Protein AF-A0A6J2TIG3-F1 (afdb_monomer)

Foldseek 3Di:
DPDPPPPPPPPPPPPPPPPDPPPPPPPPPDDDDDDDDDDDDDDDDPDDPDDPDDPQADPVGDGDDDPVNDPDPPDDPVVVVCVVVVVVVVVVVVVVVVVVVVVVCCVVVVVDPPPPDDPDDPDDPVVVVVVVVVVVVVVVVVVVVVVVVVVVVVVVVVVVLVVVLVVLVVLLVVLVVCCVVPRDDPVSVVSNVVSVVSNVVSVVVVVVVVVVVVVVVVVVVVVVVVVVVVVVVVVVVVVVVVVVVVVVVVVVVD

InterPro domains:
  IPR031973 Deltamethrin resistance protein prag01 [PF16020] (68-119)

Organism: Drosophila lebanonensis (NCBI:txid7225)

pLDDT: mean 77.64, std 16.66, range [40.5, 97.31]

Structure (mmCIF, N/CA/C/O backbone):
data_AF-A0A6J2TIG3-F1
#
_entry.id   AF-A0A6J2TIG3-F1
#
loop_
_atom_site.group_PDB
_atom_site.id
_atom_site.type_symbol
_atom_site.label_atom_id
_atom_site.label_alt_id
_atom_site.label_comp_id
_atom_site.label_asym_id
_atom_site.label_entity_id
_atom_site.label_seq_id
_atom_site.pdbx_PDB_ins_code
_atom_site.Cartn_x
_atom_site.Cartn_y
_atom_site.Cartn_z
_atom_site.occupancy
_atom_site.B_iso_or_equiv
_atom_site.auth_seq_id
_atom_site.auth_comp_id
_atom_site.auth_asym_id
_atom_site.auth_atom_id
_atom_site.pdbx_PDB_model_num
ATOM 1 N N . MET A 1 1 ? 15.303 -11.330 25.696 1.00 48.22 1 MET A N 1
ATOM 2 C CA . MET A 1 1 ? 14.416 -10.165 25.913 1.00 48.22 1 MET A CA 1
ATOM 3 C C . MET A 1 1 ? 14.859 -8.991 25.043 1.00 48.22 1 MET A C 1
ATOM 5 O O . MET A 1 1 ? 15.714 -8.245 25.487 1.00 48.22 1 MET A O 1
ATOM 9 N N . SER A 1 2 ? 14.361 -8.860 23.803 1.00 50.69 2 SER A N 1
ATOM 10 C CA . SER A 1 2 ? 14.490 -7.635 22.966 1.00 50.69 2 SER A CA 1
ATOM 11 C C . SER A 1 2 ? 13.853 -7.828 21.580 1.00 50.69 2 SER A C 1
ATOM 13 O O . SER A 1 2 ? 14.535 -7.854 20.563 1.00 50.69 2 SER A O 1
ATOM 15 N N . ARG A 1 3 ? 12.529 -8.024 21.522 1.00 51.19 3 ARG A N 1
ATOM 16 C CA . ARG A 1 3 ? 11.761 -7.952 20.255 1.00 51.19 3 ARG A CA 1
ATOM 17 C C . ARG A 1 3 ? 10.465 -7.135 20.358 1.00 51.19 3 ARG A C 1
ATOM 19 O O . ARG A 1 3 ? 9.741 -7.030 19.382 1.00 51.19 3 ARG A O 1
ATOM 26 N N . MET A 1 4 ? 10.196 -6.521 21.512 1.00 50.94 4 MET A N 1
ATOM 27 C CA . MET A 1 4 ? 8.976 -5.734 21.752 1.00 50.94 4 MET A CA 1
ATOM 28 C C . MET A 1 4 ? 9.174 -4.212 21.611 1.00 50.94 4 MET A C 1
ATOM 30 O O . MET A 1 4 ? 8.203 -3.473 21.689 1.00 50.94 4 MET A O 1
ATOM 34 N N . LEU A 1 5 ? 10.398 -3.720 21.375 1.00 50.03 5 LEU A N 1
ATOM 35 C CA . LEU A 1 5 ? 10.683 -2.272 21.344 1.00 50.03 5 LEU A CA 1
ATOM 36 C C . LEU A 1 5 ? 10.757 -1.654 19.937 1.00 50.03 5 LEU A C 1
ATOM 38 O O . LEU A 1 5 ? 10.809 -0.436 19.809 1.00 50.03 5 LEU A O 1
ATOM 42 N N . THR A 1 6 ? 10.704 -2.449 18.867 1.00 50.62 6 THR A N 1
ATOM 43 C CA . THR A 1 6 ? 10.790 -1.944 17.482 1.00 50.62 6 THR A CA 1
ATOM 44 C C . THR A 1 6 ? 9.441 -1.583 16.850 1.00 50.62 6 THR A C 1
ATOM 46 O O . THR A 1 6 ? 9.421 -0.953 15.798 1.00 50.62 6 THR A O 1
ATOM 49 N N . ALA A 1 7 ? 8.307 -1.909 17.480 1.00 46.84 7 ALA A N 1
ATOM 50 C CA . ALA A 1 7 ? 6.978 -1.627 16.920 1.00 46.84 7 ALA A CA 1
ATOM 51 C C . ALA A 1 7 ? 6.452 -0.203 17.212 1.00 46.84 7 ALA A C 1
ATOM 53 O O . ALA A 1 7 ? 5.508 0.249 16.564 1.00 46.84 7 ALA A O 1
ATOM 54 N N . ALA A 1 8 ? 7.053 0.527 18.159 1.00 45.59 8 ALA A N 1
ATOM 55 C CA . ALA A 1 8 ? 6.547 1.831 18.602 1.00 45.59 8 ALA A CA 1
ATOM 56 C C . ALA A 1 8 ? 7.094 3.034 17.803 1.00 45.59 8 ALA A C 1
ATOM 58 O O . ALA A 1 8 ? 6.466 4.091 17.790 1.00 45.59 8 ALA A O 1
ATOM 59 N N . SER A 1 9 ? 8.216 2.896 17.085 1.00 48.12 9 SER A N 1
ATOM 60 C CA . SER A 1 9 ? 8.853 4.023 16.378 1.00 48.12 9 SER A CA 1
ATOM 61 C C . SER A 1 9 ? 8.236 4.351 15.011 1.00 48.12 9 SER A C 1
ATOM 63 O O . SER A 1 9 ? 8.468 5.435 14.481 1.00 48.12 9 SER A O 1
ATOM 65 N N . MET A 1 10 ? 7.398 3.476 14.438 1.00 49.00 10 MET A N 1
ATOM 66 C CA . MET A 1 10 ? 6.825 3.693 13.098 1.00 49.00 10 MET A CA 1
ATOM 67 C C . MET A 1 10 ? 5.508 4.489 13.075 1.00 49.00 10 MET A C 1
ATOM 69 O O . MET A 1 10 ? 4.987 4.774 11.998 1.00 49.00 10 MET A O 1
ATOM 73 N N . ARG A 1 11 ? 4.956 4.893 14.229 1.00 51.06 11 ARG A N 1
ATOM 74 C CA . ARG A 1 11 ? 3.681 5.642 14.285 1.00 51.06 11 ARG A CA 1
ATOM 75 C C . ARG A 1 11 ? 3.824 7.168 14.289 1.00 51.06 11 ARG A C 1
ATOM 77 O O . ARG A 1 11 ? 2.834 7.848 14.046 1.00 51.06 11 ARG A O 1
ATOM 84 N N . LEU A 1 12 ? 5.029 7.715 14.465 1.00 48.41 12 LEU A N 1
ATOM 85 C CA . LEU A 1 12 ? 5.241 9.172 14.530 1.00 48.41 12 LEU A CA 1
ATOM 86 C C . LEU A 1 12 ? 5.453 9.865 13.170 1.00 48.41 12 LEU A C 1
ATOM 88 O O . LEU A 1 12 ? 5.398 11.087 13.100 1.00 48.41 12 LEU A O 1
ATOM 92 N N . PHE A 1 13 ? 5.609 9.126 12.066 1.00 44.72 13 PHE A N 1
ATOM 93 C CA . PHE A 1 13 ? 5.823 9.719 10.732 1.00 44.72 13 PHE A CA 1
ATOM 94 C C . PHE A 1 13 ? 4.556 9.855 9.868 1.00 44.72 13 PHE A C 1
ATOM 96 O O . PHE A 1 13 ? 4.627 10.337 8.739 1.00 44.72 13 PHE A O 1
ATOM 103 N N . ARG A 1 14 ? 3.375 9.470 10.372 1.00 46.50 14 ARG A N 1
ATOM 104 C CA . ARG A 1 14 ? 2.140 9.425 9.563 1.00 46.50 14 ARG A CA 1
ATOM 105 C C . ARG A 1 14 ? 1.321 10.729 9.550 1.00 46.50 14 ARG A C 1
ATOM 107 O O . ARG A 1 14 ? 0.284 10.771 8.898 1.00 46.50 14 ARG A O 1
ATOM 114 N N . GLY A 1 15 ? 1.783 11.788 10.226 1.00 45.41 15 GLY A N 1
ATOM 115 C CA . GLY A 1 15 ? 1.030 13.040 10.421 1.00 45.41 15 GLY A CA 1
ATOM 116 C C . GLY A 1 15 ? 1.436 14.253 9.567 1.00 45.41 15 GLY A C 1
ATOM 117 O O . GLY A 1 15 ? 0.782 15.283 9.660 1.00 45.41 15 GLY A O 1
ATOM 118 N N . LEU A 1 16 ? 2.481 14.170 8.734 1.00 48.50 16 LEU A N 1
ATOM 119 C CA . LEU A 1 16 ? 3.052 15.331 8.016 1.00 48.50 16 LEU A CA 1
ATOM 120 C C . LEU A 1 16 ? 2.862 15.302 6.487 1.00 48.50 16 LEU A C 1
ATOM 122 O O . LEU A 1 16 ? 3.571 15.982 5.751 1.00 48.50 16 LEU A O 1
ATOM 126 N N . SER A 1 17 ? 1.876 14.555 5.982 1.00 46.81 17 SER A N 1
ATOM 127 C CA . SER A 1 17 ? 1.469 14.640 4.572 1.00 46.81 17 SER A CA 1
ATOM 128 C C . SER A 1 17 ? 0.331 15.651 4.422 1.00 46.81 17 SER A C 1
ATOM 130 O O . SER A 1 17 ? -0.843 15.292 4.322 1.00 46.81 17 SER A O 1
ATOM 132 N N . SER A 1 18 ? 0.679 16.940 4.426 1.00 49.59 18 SER A N 1
ATOM 133 C CA . SER A 1 18 ? -0.231 17.998 3.993 1.00 49.59 18 SER A CA 1
ATOM 134 C C . SER A 1 18 ? -0.452 17.868 2.483 1.00 49.59 18 SER A C 1
ATOM 136 O O . SER A 1 18 ? 0.333 18.295 1.639 1.00 49.59 18 SER A O 1
ATOM 138 N N . LYS A 1 19 ? -1.560 17.224 2.123 1.00 48.38 19 LYS A N 1
ATOM 139 C CA . LYS A 1 19 ? -2.123 17.266 0.774 1.00 48.38 19 LYS A CA 1
ATOM 140 C C . LYS A 1 19 ? -2.714 18.657 0.536 1.00 48.38 19 LYS A C 1
ATOM 142 O O . LYS A 1 19 ? -3.911 18.865 0.694 1.00 48.38 19 LYS A O 1
ATOM 147 N N . GLN A 1 20 ? -1.869 19.609 0.164 1.00 49.94 20 GLN A N 1
ATOM 148 C CA . GLN A 1 20 ? -2.292 20.804 -0.562 1.00 49.94 20 GLN A CA 1
ATOM 149 C C . GLN A 1 20 ? -2.207 20.476 -2.061 1.00 49.94 20 GLN A C 1
ATOM 151 O O . GLN A 1 20 ? -1.117 20.167 -2.549 1.00 49.94 20 GLN A O 1
ATOM 156 N N . PRO A 1 21 ? -3.317 20.485 -2.818 1.00 49.28 21 PRO A N 1
ATOM 157 C CA . PRO A 1 21 ? -3.227 20.421 -4.265 1.00 49.28 21 PRO A CA 1
ATOM 158 C C . PRO A 1 21 ? -2.705 21.772 -4.759 1.00 49.28 21 PRO A C 1
ATOM 160 O O . PRO A 1 21 ? -3.413 22.775 -4.710 1.00 49.28 21 PRO A O 1
ATOM 163 N N . PHE A 1 22 ? -1.468 21.808 -5.255 1.00 46.72 22 PHE A N 1
ATOM 164 C CA . PHE A 1 22 ? -1.020 22.912 -6.096 1.00 46.72 22 PHE A CA 1
ATOM 165 C C . PHE A 1 22 ? -1.952 22.981 -7.312 1.00 46.72 22 PHE A C 1
ATOM 167 O O . PHE A 1 22 ? -1.914 22.131 -8.205 1.00 46.72 22 PHE A O 1
ATOM 174 N N . LEU A 1 23 ? -2.841 23.974 -7.307 1.00 46.97 23 LEU A N 1
ATOM 175 C CA . LEU A 1 23 ? -3.705 24.323 -8.423 1.00 46.97 23 LEU A CA 1
ATOM 176 C C . LEU A 1 23 ? -2.817 24.695 -9.613 1.00 46.97 23 LEU A C 1
ATOM 178 O O . LEU A 1 23 ? -2.194 25.752 -9.655 1.00 46.97 23 LEU A O 1
ATOM 182 N N . ASN A 1 24 ? -2.743 23.787 -10.579 1.00 47.59 24 ASN A N 1
ATOM 1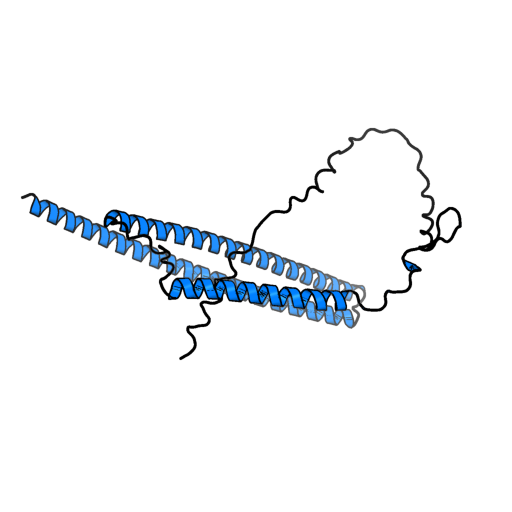83 C CA . ASN A 1 24 ? -2.041 23.985 -11.835 1.00 47.59 24 ASN A CA 1
ATOM 184 C C . ASN A 1 24 ? -2.895 24.887 -12.745 1.00 47.59 24 ASN A C 1
ATOM 186 O O . ASN A 1 24 ? -3.741 24.412 -13.502 1.00 47.59 24 ASN A O 1
ATOM 190 N N . THR A 1 25 ? -2.704 26.202 -12.644 1.00 50.44 25 THR A N 1
ATOM 191 C CA . THR A 1 25 ? -3.443 27.236 -13.394 1.00 50.44 25 THR A CA 1
ATOM 192 C C . THR A 1 25 ? -2.995 27.393 -14.852 1.00 50.44 25 THR A C 1
ATOM 194 O O . THR A 1 25 ? -3.517 28.242 -15.568 1.00 50.44 25 THR A O 1
ATOM 197 N N . SER A 1 26 ? -2.094 26.544 -15.357 1.00 48.78 26 SER A N 1
ATOM 198 C CA . SER A 1 26 ? -1.570 26.655 -16.730 1.00 48.78 26 SER A CA 1
ATOM 199 C C . SER A 1 26 ? -2.425 25.982 -17.821 1.00 48.78 26 SER A C 1
ATOM 201 O O . SER A 1 26 ? -2.095 26.072 -19.001 1.00 48.78 26 SER A O 1
ATOM 203 N N . ARG A 1 27 ? -3.547 25.324 -17.480 1.00 47.47 27 ARG A N 1
ATOM 204 C CA . ARG A 1 27 ? -4.358 24.545 -18.448 1.00 47.47 27 ARG A CA 1
ATOM 205 C C . ARG A 1 27 ? -5.582 25.247 -19.051 1.00 47.47 27 ARG A C 1
ATOM 207 O O . ARG A 1 27 ? -6.259 24.636 -19.871 1.00 47.47 27 ARG A O 1
ATOM 214 N N . TYR A 1 28 ? -5.854 26.512 -18.727 1.00 46.50 28 TYR A N 1
ATOM 215 C CA . TYR A 1 28 ? -7.084 27.197 -19.172 1.00 46.50 28 TYR A CA 1
ATOM 216 C C . TYR A 1 28 ? -6.936 28.168 -20.359 1.00 46.50 28 TYR A C 1
ATOM 218 O O . TYR A 1 28 ? -7.873 28.900 -20.655 1.00 46.50 28 TYR A O 1
ATOM 226 N N . LEU A 1 29 ? -5.826 28.150 -21.108 1.00 50.88 29 LEU A N 1
ATOM 227 C CA . LEU A 1 29 ? -5.643 29.028 -22.284 1.00 50.88 29 LEU A CA 1
ATOM 228 C C . LEU A 1 29 ? -5.737 28.334 -23.655 1.00 50.88 29 LEU A C 1
ATOM 230 O O . LEU A 1 29 ? -5.222 28.853 -24.640 1.00 50.88 29 LEU A O 1
ATOM 234 N N . THR A 1 30 ? -6.429 27.197 -23.779 1.00 55.75 30 THR A N 1
ATOM 235 C CA . THR A 1 30 ? -6.668 26.577 -25.101 1.00 55.75 30 THR A CA 1
ATOM 236 C C . THR A 1 30 ? -8.120 26.152 -25.308 1.00 55.75 30 THR A C 1
ATOM 238 O O . THR A 1 30 ? -8.451 24.978 -25.419 1.00 55.75 30 THR A O 1
ATOM 241 N N . THR A 1 31 ? -9.022 27.127 -25.414 1.00 48.81 31 THR A N 1
ATOM 242 C CA . THR A 1 31 ? -10.362 26.896 -25.978 1.00 48.81 31 THR A CA 1
ATOM 243 C C . THR A 1 31 ? -10.764 28.014 -26.934 1.00 48.81 31 THR A C 1
ATOM 245 O O . THR A 1 31 ? -11.541 28.891 -26.590 1.00 48.81 31 THR A O 1
ATOM 248 N N . LYS A 1 32 ? -10.287 27.946 -28.182 1.00 43.69 32 LYS A N 1
ATOM 249 C CA . LYS A 1 32 ? -11.065 28.378 -29.356 1.00 43.69 32 LYS A CA 1
ATOM 250 C C . LYS A 1 32 ? -10.727 27.468 -30.538 1.00 43.69 32 LYS A C 1
ATOM 252 O O . LYS A 1 32 ? -9.626 27.525 -31.071 1.00 43.69 32 LYS A O 1
ATOM 257 N N . LYS A 1 33 ? -11.688 26.634 -30.950 1.00 49.16 33 LYS A N 1
ATOM 258 C CA . LYS A 1 33 ? -11.758 26.115 -32.324 1.00 49.16 33 LYS A CA 1
ATOM 259 C C . LYS A 1 33 ? -12.176 27.283 -33.226 1.00 49.16 33 LYS A C 1
ATOM 261 O O . LYS A 1 33 ? -13.269 27.803 -33.003 1.00 49.16 33 LYS A O 1
ATOM 266 N N . PRO A 1 34 ? -11.396 27.690 -34.239 1.00 44.59 34 PRO A N 1
ATOM 267 C CA . PRO A 1 34 ? -11.944 28.476 -35.330 1.00 44.59 34 PRO A CA 1
ATOM 268 C C . PRO A 1 34 ? -12.652 27.536 -36.312 1.00 44.59 34 PRO A C 1
ATOM 270 O O . PRO A 1 34 ? -12.064 26.622 -36.888 1.00 44.59 34 PRO A O 1
ATOM 273 N N . THR A 1 35 ? -13.954 27.752 -36.458 1.00 44.19 35 THR A N 1
ATOM 274 C CA . THR A 1 35 ? -14.787 27.207 -37.529 1.00 44.19 35 THR A CA 1
ATOM 275 C C . THR A 1 35 ? -14.259 27.641 -38.894 1.00 44.19 35 THR A C 1
ATOM 277 O O . THR A 1 35 ? -13.903 28.802 -39.087 1.00 44.19 35 THR A O 1
ATOM 280 N N . ALA A 1 36 ? -14.255 26.703 -39.838 1.00 45.94 36 ALA A N 1
ATOM 281 C CA . ALA A 1 36 ? -13.882 26.905 -41.228 1.00 45.94 36 ALA A CA 1
ATOM 282 C C . ALA A 1 36 ? -14.696 28.026 -41.896 1.00 45.94 36 ALA A C 1
ATOM 284 O O . ALA A 1 36 ? -15.922 27.944 -41.944 1.00 45.94 36 ALA A O 1
ATOM 285 N N . LYS A 1 37 ? -13.999 29.010 -42.479 1.00 40.50 37 LYS A N 1
ATOM 286 C CA . LYS A 1 37 ? -14.408 29.710 -43.703 1.00 40.50 37 LYS A CA 1
ATOM 287 C C . LYS A 1 37 ? -13.169 30.020 -44.548 1.00 40.50 37 LYS A C 1
ATOM 289 O O . LYS A 1 37 ? -12.147 30.476 -44.047 1.00 40.50 37 LYS A O 1
ATOM 294 N N . SER A 1 38 ? -13.303 29.690 -45.823 1.00 51.38 38 SER A N 1
ATOM 295 C CA . SER A 1 38 ? -12.413 29.929 -46.953 1.00 51.38 38 SER A CA 1
ATOM 296 C C . SER A 1 38 ? -12.058 31.403 -47.139 1.00 51.38 38 SER A C 1
ATOM 298 O O . SER A 1 38 ? -12.974 32.215 -47.141 1.00 51.38 38 SER A O 1
ATOM 300 N N . THR A 1 39 ? -10.790 31.702 -47.428 1.00 43.16 39 THR A N 1
ATOM 301 C CA . THR A 1 39 ? -10.349 32.708 -48.418 1.00 43.16 39 THR A CA 1
ATOM 302 C C . THR A 1 39 ? -8.843 32.552 -48.629 1.00 43.16 39 THR A C 1
ATOM 304 O O . THR A 1 39 ? -8.072 32.495 -47.675 1.00 43.16 39 THR A O 1
ATOM 307 N N . THR A 1 40 ? -8.453 32.448 -49.892 1.00 55.16 40 THR A N 1
ATOM 308 C CA . THR A 1 40 ? -7.095 32.343 -50.429 1.00 55.16 40 THR A CA 1
ATOM 309 C C . THR A 1 40 ? -6.126 33.361 -49.818 1.00 55.16 40 THR A C 1
ATOM 311 O O . THR A 1 40 ? -6.286 34.560 -50.021 1.00 55.16 40 THR A O 1
ATOM 314 N N . ALA A 1 41 ? -5.088 32.881 -49.130 1.00 48.97 41 ALA A N 1
ATOM 315 C CA . ALA A 1 41 ? -3.912 33.667 -48.756 1.00 48.97 41 ALA A CA 1
ATOM 316 C C . ALA A 1 41 ? -2.650 32.967 -49.303 1.00 48.97 41 ALA A C 1
ATOM 318 O O . ALA A 1 41 ? -2.560 31.736 -49.218 1.00 48.97 41 ALA A O 1
ATOM 319 N N . PRO A 1 42 ? -1.704 33.703 -49.916 1.00 54.31 42 PRO A N 1
ATOM 320 C CA . PRO A 1 42 ? -0.537 33.114 -50.563 1.00 54.31 42 PRO A CA 1
ATOM 321 C C . PRO A 1 42 ? 0.407 32.478 -49.534 1.00 54.31 42 PRO A C 1
ATOM 323 O O . PRO A 1 42 ? 0.581 32.981 -48.426 1.00 54.31 42 PRO A O 1
ATOM 326 N N . LYS A 1 43 ? 1.015 31.347 -49.910 1.00 45.84 43 LYS A N 1
ATOM 327 C CA . LYS A 1 43 ? 2.008 30.617 -49.108 1.00 45.84 43 LYS A CA 1
ATOM 328 C C . LYS A 1 43 ? 3.177 31.541 -48.742 1.00 45.84 43 LYS A C 1
ATOM 330 O O . LYS A 1 43 ? 3.944 31.917 -49.623 1.00 45.84 43 LYS A O 1
ATOM 335 N N . CYS A 1 44 ? 3.355 31.830 -47.452 1.00 42.09 44 CYS A N 1
ATOM 336 C CA . CYS A 1 44 ? 4.628 32.327 -46.934 1.00 42.09 44 CYS A CA 1
ATOM 337 C C . CYS A 1 44 ? 5.704 31.270 -47.210 1.00 42.09 44 CYS A C 1
ATOM 339 O O . CYS A 1 44 ? 5.577 30.116 -46.783 1.00 42.09 44 CYS A O 1
ATOM 341 N N . GLN A 1 45 ? 6.731 31.655 -47.966 1.00 56.22 45 GLN A N 1
ATOM 342 C CA . GLN A 1 45 ? 7.939 30.859 -48.132 1.00 56.22 45 GLN A CA 1
ATOM 343 C C . GLN A 1 45 ? 8.581 30.687 -46.751 1.00 56.22 45 GLN A C 1
ATOM 345 O O . GLN A 1 45 ? 8.633 31.619 -45.951 1.00 56.22 45 GLN A O 1
ATOM 350 N N . LYS A 1 46 ? 8.969 29.452 -46.428 1.00 45.00 46 LYS A N 1
ATOM 351 C CA . LYS A 1 46 ? 9.743 29.166 -45.224 1.00 45.00 46 LYS A CA 1
ATOM 352 C C . LYS A 1 46 ? 11.158 29.654 -45.494 1.00 45.00 46 LYS A C 1
ATOM 354 O O . LYS A 1 46 ? 11.938 28.906 -46.075 1.00 45.00 46 LYS A O 1
ATOM 359 N N . ASP A 1 47 ? 11.454 30.880 -45.089 1.00 53.25 47 ASP A N 1
ATOM 360 C CA . ASP A 1 47 ? 12.835 31.322 -44.982 1.00 53.25 47 ASP A CA 1
ATOM 361 C C . ASP A 1 47 ? 13.552 30.427 -43.966 1.00 53.25 47 ASP A C 1
ATOM 363 O O . ASP A 1 47 ? 13.022 30.060 -42.907 1.00 53.25 47 ASP A O 1
ATOM 367 N N . GLU A 1 48 ? 14.731 29.983 -44.376 1.00 59.19 48 GLU A N 1
ATOM 368 C CA . GLU A 1 48 ? 15.629 29.117 -43.634 1.00 59.19 48 GLU A CA 1
ATOM 369 C C . GLU A 1 48 ? 15.925 29.764 -42.273 1.00 59.19 48 GLU A C 1
ATOM 371 O O . GLU A 1 48 ? 16.327 30.922 -42.194 1.00 59.19 48 GLU A O 1
ATOM 376 N N . LYS A 1 49 ? 15.678 29.044 -41.170 1.00 53.31 49 LYS A N 1
ATOM 377 C CA . LYS A 1 49 ? 16.040 29.527 -39.832 1.00 53.31 49 LYS A CA 1
ATOM 378 C C . LYS A 1 49 ? 17.558 29.674 -39.771 1.00 53.31 49 LYS A C 1
ATOM 380 O O . LYS A 1 49 ? 18.256 28.675 -39.589 1.00 53.31 49 LYS A O 1
ATOM 385 N N . GLU A 1 50 ? 18.050 30.903 -39.877 1.00 63.75 50 GLU A N 1
ATOM 386 C CA . GLU A 1 50 ? 19.427 31.225 -39.523 1.00 63.75 50 GLU A CA 1
ATOM 387 C C . GLU A 1 50 ? 19.691 30.731 -38.093 1.00 63.75 50 GLU A C 1
ATOM 389 O O . GLU A 1 50 ? 18.888 30.928 -37.172 1.00 63.75 50 GLU A O 1
ATOM 394 N N . LYS A 1 51 ? 20.786 29.983 -37.928 1.00 60.88 51 LYS A N 1
ATOM 395 C CA . LYS A 1 51 ? 21.193 29.431 -36.633 1.00 60.88 51 LYS A CA 1
ATOM 396 C C . LYS A 1 51 ? 21.346 30.586 -35.635 1.00 60.88 51 LYS A C 1
ATOM 398 O O . LYS A 1 51 ? 21.902 31.617 -36.014 1.00 60.88 51 LYS A O 1
ATOM 403 N N . PRO A 1 52 ? 20.897 30.434 -34.375 1.00 62.78 52 PRO A N 1
ATOM 404 C CA . PRO A 1 52 ? 21.087 31.484 -33.386 1.00 62.78 52 PRO A CA 1
ATOM 405 C C . PRO A 1 52 ? 22.588 31.790 -33.259 1.00 62.78 52 PRO A C 1
ATOM 407 O O . PRO A 1 52 ? 23.389 30.847 -33.224 1.00 62.78 52 PRO A O 1
ATOM 410 N N . PRO A 1 53 ? 22.975 33.078 -33.222 1.00 62.41 53 PRO A N 1
ATOM 411 C CA . PRO A 1 53 ? 24.370 33.459 -33.080 1.00 62.41 53 PRO A CA 1
ATOM 412 C C . PRO A 1 53 ? 24.948 32.881 -31.781 1.00 62.41 53 PRO A C 1
ATOM 414 O O . PRO A 1 53 ? 24.204 32.645 -30.819 1.00 62.41 53 PRO A O 1
ATOM 417 N N . PRO A 1 54 ? 26.268 32.627 -31.740 1.00 64.00 54 PRO A N 1
ATOM 418 C CA . PRO A 1 54 ? 26.926 32.149 -30.535 1.00 64.00 54 PRO A CA 1
ATOM 419 C C . PRO A 1 54 ? 26.656 33.104 -29.357 1.00 64.00 54 PRO A C 1
ATOM 421 O O . PRO A 1 54 ? 26.550 34.320 -29.551 1.00 64.00 54 PRO A O 1
ATOM 424 N N . PRO A 1 55 ? 26.513 32.571 -28.130 1.00 61.66 55 PRO A N 1
ATOM 425 C CA . PRO A 1 55 ? 26.246 33.389 -26.953 1.00 61.66 55 PRO A CA 1
ATOM 426 C C . PRO A 1 55 ? 27.367 34.423 -26.775 1.00 61.66 55 PRO A C 1
ATOM 428 O O . PRO A 1 55 ? 28.538 34.057 -26.758 1.00 61.66 55 PRO A O 1
ATOM 431 N N . GLY A 1 56 ? 27.004 35.707 -26.666 1.00 60.16 56 GLY A N 1
ATOM 432 C CA . GLY A 1 56 ? 27.959 36.818 -26.519 1.00 60.16 56 GLY A CA 1
ATOM 433 C C . GLY A 1 56 ? 27.955 37.860 -27.636 1.00 60.16 56 GLY A C 1
ATOM 434 O O . GLY A 1 56 ? 28.625 38.883 -27.511 1.00 60.16 56 GLY A O 1
ATOM 435 N N . THR A 1 57 ? 27.187 37.655 -28.709 1.00 61.81 57 THR A N 1
ATOM 436 C CA . THR A 1 57 ? 27.130 38.600 -29.834 1.00 61.81 57 THR A CA 1
ATOM 437 C C . THR A 1 57 ? 25.712 39.131 -30.031 1.00 61.81 57 THR A C 1
ATOM 439 O O . THR A 1 57 ? 24.790 38.375 -30.335 1.00 61.81 57 THR A O 1
ATOM 442 N N . PHE A 1 58 ? 25.527 40.442 -29.850 1.00 60.50 58 PHE A N 1
ATOM 443 C CA . PHE A 1 58 ? 24.270 41.115 -30.187 1.00 60.50 58 PHE A CA 1
ATOM 444 C C . PHE A 1 58 ? 24.177 41.392 -31.702 1.00 60.50 58 PHE A C 1
ATOM 446 O O . PHE A 1 58 ? 25.210 41.497 -32.366 1.00 60.50 58 PHE A O 1
ATOM 453 N N . PRO A 1 59 ? 22.964 41.602 -32.257 1.00 62.53 59 PRO A N 1
ATOM 454 C CA . PRO A 1 59 ? 22.757 41.889 -33.685 1.00 62.53 59 PRO A CA 1
ATOM 455 C C . PRO A 1 59 ? 23.458 43.160 -34.199 1.00 62.53 59 PRO A C 1
ATOM 457 O O . PRO A 1 59 ? 23.549 43.363 -35.403 1.00 62.53 59 PRO A O 1
ATOM 460 N N . SER A 1 60 ? 23.942 44.024 -33.298 1.00 65.81 60 SER A N 1
ATOM 461 C CA . SER A 1 60 ? 24.687 45.253 -33.599 1.00 65.81 60 SER A CA 1
ATOM 462 C C . SER A 1 60 ? 26.207 45.061 -33.731 1.00 65.81 60 SER A C 1
ATOM 464 O O . SER A 1 60 ? 26.914 46.033 -33.980 1.00 65.81 60 SER A O 1
ATOM 466 N N . GLY A 1 61 ? 26.728 43.837 -33.570 1.00 61.22 61 GLY A N 1
ATOM 467 C CA . GLY A 1 61 ? 28.135 43.507 -33.847 1.00 61.22 61 GLY A CA 1
ATOM 468 C C . GLY A 1 61 ? 29.143 43.830 -32.735 1.00 61.22 61 GLY A C 1
ATOM 469 O O . GLY A 1 61 ? 30.342 43.696 -32.957 1.00 61.22 61 GLY A O 1
ATOM 470 N N . GLY A 1 62 ? 28.693 44.229 -31.540 1.00 64.88 62 GLY A N 1
ATOM 471 C CA . GLY A 1 62 ? 29.563 44.449 -30.377 1.00 64.88 62 GLY A CA 1
ATOM 472 C C . GLY A 1 62 ? 29.625 43.244 -29.431 1.00 64.88 62 GLY A C 1
ATOM 473 O O . GLY A 1 62 ? 28.590 42.661 -29.101 1.00 64.88 62 GLY A O 1
ATOM 474 N N . THR A 1 63 ? 30.825 42.900 -28.954 1.00 65.50 63 THR A N 1
ATOM 475 C CA . THR A 1 63 ? 31.039 41.954 -27.845 1.00 65.50 63 THR A CA 1
ATOM 476 C C . THR A 1 63 ? 30.994 42.714 -26.519 1.00 65.50 63 THR A C 1
ATOM 478 O O . THR A 1 63 ? 31.912 43.474 -26.210 1.00 65.50 63 THR A O 1
ATOM 481 N N . HIS A 1 64 ? 29.929 42.536 -25.739 1.00 64.69 64 HIS A N 1
ATOM 482 C CA . HIS A 1 64 ? 29.878 43.004 -24.350 1.00 64.69 64 HIS A CA 1
ATOM 483 C C . HIS A 1 64 ? 30.221 41.859 -23.401 1.00 64.69 64 HIS A C 1
ATOM 485 O O . HIS A 1 64 ? 29.895 40.715 -23.702 1.00 64.69 64 HIS A O 1
ATOM 491 N N . ALA A 1 65 ? 30.825 42.185 -22.252 1.00 67.69 65 ALA A N 1
ATOM 492 C CA . ALA A 1 65 ? 31.090 41.219 -21.192 1.00 67.69 65 ALA A CA 1
ATOM 493 C C . ALA A 1 65 ? 29.779 40.534 -20.775 1.00 67.69 65 ALA A C 1
ATOM 495 O O . ALA A 1 65 ? 28.875 41.175 -20.230 1.00 67.69 65 ALA A O 1
ATOM 496 N N . VAL A 1 66 ? 29.661 39.243 -21.068 1.00 68.81 66 VAL A N 1
ATOM 497 C CA . VAL A 1 66 ? 28.532 38.411 -20.642 1.00 68.81 66 VAL A CA 1
ATOM 498 C C . VAL A 1 66 ? 28.897 37.752 -19.314 1.00 68.81 66 VAL A C 1
ATOM 500 O O . VAL A 1 66 ? 30.067 37.607 -18.982 1.00 68.81 66 VAL A O 1
ATOM 503 N N . PHE A 1 67 ? 27.912 37.320 -18.521 1.00 65.88 67 PHE A N 1
ATOM 504 C CA . PHE A 1 67 ? 28.156 36.580 -17.271 1.00 65.88 67 PHE A CA 1
ATOM 505 C C . PHE A 1 67 ? 29.056 35.334 -17.435 1.00 65.88 67 PHE A C 1
ATOM 507 O O . PHE A 1 67 ? 29.578 34.830 -16.447 1.00 65.88 67 PHE A O 1
ATOM 514 N N . SER A 1 68 ? 29.252 34.849 -18.664 1.00 68.44 68 SER A N 1
ATOM 515 C CA . SER A 1 68 ? 30.212 33.804 -19.033 1.00 68.44 68 SER A CA 1
ATOM 516 C C . SER A 1 68 ? 31.681 34.244 -19.020 1.00 68.44 68 SER A C 1
ATOM 518 O O . SER A 1 68 ? 32.551 33.382 -18.949 1.00 68.44 68 SER A O 1
ATOM 520 N N . ASP A 1 69 ? 31.950 35.550 -19.086 1.00 74.06 69 ASP A N 1
ATOM 521 C CA . ASP A 1 69 ? 33.296 36.138 -19.154 1.00 74.06 69 ASP A CA 1
ATOM 522 C C . ASP A 1 69 ? 33.858 36.463 -17.765 1.00 74.06 69 ASP A C 1
ATOM 524 O O . ASP A 1 69 ? 35.023 36.836 -17.618 1.00 74.06 69 ASP A O 1
ATOM 528 N N . LEU A 1 70 ? 33.035 36.320 -16.724 1.00 74.00 70 LEU A N 1
ATOM 529 C CA . LEU A 1 70 ? 33.501 36.396 -15.349 1.00 74.00 70 LEU A CA 1
ATOM 530 C C . LEU A 1 70 ? 34.373 35.168 -15.045 1.00 74.00 70 LEU A C 1
ATOM 532 O O . LEU A 1 70 ? 34.033 34.054 -15.464 1.00 74.00 70 LEU A O 1
ATOM 536 N N . PRO A 1 71 ? 35.479 35.327 -14.293 1.00 75.94 71 PRO A N 1
ATOM 537 C CA . PRO A 1 71 ? 36.235 34.180 -13.821 1.00 75.94 71 PRO A CA 1
ATOM 538 C C . PRO A 1 71 ? 35.291 33.256 -13.052 1.00 75.94 71 PRO A C 1
ATOM 540 O O . PRO A 1 71 ? 34.454 33.715 -12.268 1.00 75.94 71 PRO A O 1
ATOM 543 N N . LYS A 1 72 ? 35.413 31.945 -13.289 1.00 73.50 72 LYS A N 1
ATOM 544 C CA . LYS A 1 72 ? 34.674 30.955 -12.502 1.00 73.50 72 LYS A CA 1
ATOM 545 C C . LYS A 1 72 ? 34.974 31.240 -11.027 1.00 73.50 72 LYS A C 1
ATOM 547 O O . LYS A 1 72 ? 36.157 31.326 -10.696 1.00 73.50 72 LYS A O 1
ATOM 552 N N . PRO A 1 73 ? 33.953 31.429 -10.174 1.00 73.31 73 PRO A N 1
ATOM 553 C CA . PRO A 1 73 ? 34.185 31.736 -8.772 1.00 73.31 73 PRO A CA 1
ATOM 554 C C . PRO A 1 73 ? 35.098 30.668 -8.168 1.00 73.31 73 PRO A C 1
ATOM 556 O O . PRO A 1 73 ? 34.938 29.475 -8.442 1.00 73.31 73 PRO A O 1
ATOM 559 N N . GLU A 1 74 ? 36.090 31.104 -7.394 1.00 72.81 74 GLU A N 1
ATOM 560 C CA . GLU A 1 74 ? 36.964 30.189 -6.673 1.00 72.81 74 GLU A CA 1
ATOM 561 C C . GLU A 1 74 ? 36.135 29.468 -5.607 1.00 72.81 74 GLU A C 1
ATOM 563 O O . GLU A 1 74 ? 35.547 30.095 -4.729 1.00 72.81 74 GLU A O 1
ATOM 568 N N . GLY A 1 75 ? 36.065 28.142 -5.713 1.00 69.56 75 GLY A N 1
ATOM 569 C CA . GLY A 1 75 ? 35.290 27.307 -4.802 1.00 69.56 75 GLY A CA 1
ATOM 570 C C . GLY A 1 75 ? 33.959 26.827 -5.382 1.00 69.56 75 GLY A C 1
ATOM 571 O O . GLY A 1 75 ? 33.305 27.462 -6.205 1.00 69.56 75 GLY A O 1
ATOM 572 N N . ASP A 1 76 ? 33.558 25.636 -4.951 1.00 82.56 76 ASP A N 1
ATOM 573 C CA . ASP A 1 76 ? 32.267 25.060 -5.303 1.00 82.56 76 ASP A CA 1
ATOM 574 C C . ASP A 1 76 ? 31.214 25.618 -4.338 1.00 82.56 76 ASP A C 1
ATOM 576 O O . ASP A 1 76 ? 31.174 25.234 -3.164 1.00 82.56 76 ASP A O 1
ATOM 580 N N . PHE A 1 77 ? 30.371 26.535 -4.824 1.00 82.06 77 PHE A N 1
ATOM 581 C CA . PHE A 1 77 ? 29.280 27.138 -4.049 1.00 82.06 77 PHE A CA 1
ATOM 582 C C . PHE A 1 77 ? 28.454 26.080 -3.311 1.00 82.06 77 PHE A C 1
ATOM 584 O O . PHE A 1 77 ? 28.074 26.281 -2.158 1.00 82.06 77 PHE A O 1
ATOM 591 N N . MET A 1 78 ? 28.225 24.921 -3.937 1.00 83.25 78 MET A N 1
ATOM 592 C CA . MET A 1 78 ? 27.442 23.847 -3.330 1.00 83.25 78 MET A CA 1
ATOM 593 C C . MET A 1 78 ? 28.143 23.259 -2.102 1.00 83.25 78 MET A C 1
ATOM 595 O O . MET A 1 78 ? 27.481 22.912 -1.121 1.00 83.25 78 MET A O 1
ATOM 599 N N . LYS A 1 79 ? 29.480 23.193 -2.101 1.00 86.12 79 LYS A N 1
ATOM 600 C CA . LYS A 1 79 ? 30.264 22.723 -0.948 1.00 86.12 79 LYS A CA 1
ATOM 601 C C . LYS A 1 79 ? 30.225 23.714 0.208 1.00 86.12 79 LYS A C 1
ATOM 603 O O . LYS A 1 79 ? 29.992 23.310 1.343 1.00 86.12 79 LYS A O 1
ATOM 608 N N . GLU A 1 80 ? 30.389 25.006 -0.052 1.00 85.31 80 GLU A N 1
ATOM 609 C CA . GLU A 1 80 ? 30.312 26.012 1.014 1.00 85.31 80 GLU A CA 1
ATOM 610 C C . GLU A 1 80 ? 28.896 26.178 1.567 1.00 85.31 80 GLU A C 1
ATOM 612 O O . GLU A 1 80 ? 28.701 26.295 2.781 1.00 85.31 80 GLU A O 1
ATOM 617 N N . TRP A 1 81 ? 27.896 26.157 0.687 1.00 87.00 81 TRP A N 1
ATOM 618 C CA . TRP A 1 81 ? 26.494 26.227 1.068 1.00 87.00 81 TRP A CA 1
ATOM 619 C C . TRP A 1 81 ? 26.087 25.012 1.906 1.00 87.00 81 TRP A C 1
ATOM 621 O O . TRP A 1 81 ? 25.505 25.178 2.978 1.00 87.00 81 TRP A O 1
ATOM 631 N N . SER A 1 82 ? 26.458 23.799 1.485 1.00 87.19 82 SER A N 1
ATOM 632 C CA . SER A 1 82 ? 26.177 22.577 2.252 1.00 87.19 82 SER A CA 1
ATOM 633 C C . SER A 1 82 ? 26.898 22.558 3.602 1.00 87.19 82 SER A C 1
ATOM 635 O O . SER A 1 82 ? 26.290 22.192 4.609 1.00 87.19 82 SER A O 1
ATOM 637 N N . ALA A 1 83 ? 28.146 23.033 3.668 1.00 87.75 83 ALA A N 1
ATOM 638 C CA . ALA A 1 83 ? 28.889 23.151 4.921 1.00 87.75 83 ALA A CA 1
ATOM 639 C C . ALA A 1 83 ? 28.239 24.147 5.899 1.00 87.75 83 ALA A C 1
ATOM 641 O O . ALA A 1 83 ? 28.162 23.874 7.100 1.00 87.75 83 ALA A O 1
ATOM 642 N N . LYS A 1 84 ? 27.735 25.287 5.404 1.00 88.38 84 LYS A N 1
ATOM 643 C CA . LYS A 1 84 ? 27.003 26.268 6.223 1.00 88.38 84 LYS A CA 1
ATOM 644 C C . LYS A 1 84 ? 25.645 25.718 6.664 1.00 88.38 84 LYS A C 1
ATOM 646 O O . LYS A 1 84 ? 25.330 25.767 7.850 1.00 88.38 84 LYS A O 1
ATOM 651 N N . ASN A 1 85 ? 24.877 25.130 5.749 1.00 91.69 85 ASN A N 1
ATOM 652 C CA . ASN A 1 85 ? 23.539 24.612 6.033 1.00 91.69 85 ASN A CA 1
ATOM 653 C C . ASN A 1 85 ? 23.562 23.426 7.011 1.00 91.69 85 ASN A C 1
ATOM 655 O O . ASN A 1 85 ? 22.696 23.311 7.873 1.00 91.69 85 ASN A O 1
ATOM 659 N N . SER A 1 86 ? 24.597 22.583 6.941 1.00 92.19 86 SER A N 1
ATOM 660 C CA . SER A 1 86 ? 24.798 21.474 7.880 1.00 92.19 86 SER A CA 1
ATOM 661 C C . SER A 1 86 ? 24.886 21.955 9.335 1.00 92.19 86 SER A C 1
ATOM 663 O O . SER A 1 86 ? 24.232 21.394 10.213 1.00 92.19 86 SER A O 1
ATOM 665 N N . LYS A 1 87 ? 25.601 23.058 9.599 1.00 92.25 87 LYS A N 1
ATOM 666 C CA . LYS A 1 87 ? 25.707 23.633 10.953 1.00 92.25 87 LYS A CA 1
ATOM 667 C C . LYS A 1 87 ? 24.355 24.111 11.484 1.00 92.25 87 LYS A C 1
ATOM 669 O O . LYS A 1 87 ? 24.008 23.804 12.622 1.00 92.25 87 LYS A O 1
ATOM 674 N N . TYR A 1 88 ? 23.584 24.821 10.660 1.00 92.81 88 TYR A N 1
ATOM 675 C CA . TYR A 1 88 ? 22.249 25.286 11.045 1.00 92.81 88 TYR A CA 1
ATOM 676 C C . TYR A 1 88 ? 21.288 24.122 11.292 1.00 92.81 88 TYR A C 1
ATOM 678 O O . TYR A 1 88 ? 20.566 24.132 12.286 1.00 92.81 88 TYR A O 1
ATOM 686 N N . ASN A 1 89 ? 21.337 23.082 10.457 1.00 93.38 89 ASN A N 1
ATOM 687 C CA . ASN A 1 89 ? 20.520 21.885 10.642 1.00 93.38 89 ASN A CA 1
ATOM 688 C C . ASN A 1 89 ? 20.858 21.157 11.948 1.00 93.38 89 ASN A C 1
ATOM 690 O O . ASN A 1 89 ? 19.948 20.715 12.640 1.00 93.38 89 ASN A O 1
ATOM 694 N N . MET A 1 90 ? 22.135 21.075 12.332 1.00 94.06 90 MET A N 1
ATOM 695 C CA . MET A 1 90 ? 22.527 20.454 13.603 1.00 94.06 90 MET A CA 1
ATOM 696 C C . MET A 1 90 ? 22.000 21.228 14.817 1.00 94.06 90 MET A C 1
ATOM 698 O O . MET A 1 90 ? 21.523 20.610 15.766 1.00 94.06 90 MET A O 1
ATOM 702 N N . ILE A 1 91 ? 22.031 22.564 14.774 1.00 95.25 91 ILE A N 1
ATOM 703 C CA . ILE A 1 91 ? 21.465 23.419 15.832 1.00 95.25 91 ILE A CA 1
ATOM 704 C C . ILE A 1 91 ? 19.935 23.299 15.874 1.00 95.25 91 ILE A C 1
ATOM 706 O O . ILE A 1 91 ? 19.338 23.240 16.947 1.00 95.25 91 ILE A O 1
ATOM 710 N N . LEU A 1 92 ? 19.282 23.226 14.713 1.00 96.06 92 LEU A N 1
ATOM 711 C CA . LEU A 1 92 ? 17.835 23.040 14.637 1.00 96.06 92 LEU A CA 1
ATOM 712 C C . LEU A 1 92 ? 17.420 21.682 15.219 1.00 96.06 92 LEU A C 1
ATOM 714 O O . LEU A 1 92 ? 16.498 21.611 16.028 1.00 96.06 92 LEU A O 1
ATOM 718 N N . ILE A 1 93 ? 18.122 20.610 14.841 1.00 96.12 93 ILE A N 1
ATOM 719 C CA . ILE A 1 93 ? 17.859 19.256 15.338 1.00 96.12 93 ILE A CA 1
ATOM 720 C C . ILE A 1 93 ? 18.100 19.190 16.847 1.00 96.12 93 ILE A C 1
ATOM 722 O O . ILE A 1 93 ? 17.264 18.637 17.559 1.00 96.12 93 ILE A O 1
ATOM 726 N N . SER A 1 94 ? 19.187 19.777 17.356 1.00 97.00 94 SER A N 1
ATOM 727 C CA . SER A 1 94 ? 19.446 19.791 18.799 1.00 97.00 94 SER A CA 1
ATOM 728 C C . SER A 1 94 ? 18.367 20.560 19.566 1.00 97.00 94 SER A C 1
ATOM 730 O O . SER A 1 94 ? 17.921 20.088 20.611 1.00 97.00 94 SER A O 1
ATOM 732 N N . GLY A 1 95 ? 17.874 21.676 19.019 1.00 97.31 95 GLY A N 1
ATOM 733 C CA . GLY A 1 95 ? 16.746 22.423 19.576 1.00 97.31 95 GLY A CA 1
ATOM 734 C C . GLY A 1 95 ? 15.447 21.613 19.609 1.00 97.31 95 GLY A C 1
ATOM 735 O O . GLY A 1 95 ? 14.776 21.575 20.638 1.00 97.31 95 GLY A O 1
ATOM 736 N N . ILE A 1 96 ? 15.115 20.908 18.521 1.00 97.19 96 ILE A N 1
ATOM 737 C CA . ILE A 1 96 ? 13.933 20.032 18.462 1.00 97.19 96 ILE A CA 1
ATOM 738 C C . ILE A 1 96 ? 14.050 18.904 19.491 1.00 97.19 96 ILE A C 1
ATOM 740 O O . ILE A 1 96 ? 13.104 18.654 20.233 1.00 97.19 96 ILE A O 1
ATOM 744 N N . VAL A 1 97 ? 15.210 18.248 19.580 1.00 97.31 97 VAL A N 1
ATOM 745 C CA . VAL A 1 97 ? 15.447 17.165 20.547 1.00 97.31 97 VAL A CA 1
ATOM 746 C C . VAL A 1 97 ? 15.339 17.675 21.985 1.00 97.31 97 VAL A C 1
ATOM 748 O O . VAL A 1 97 ? 14.695 17.026 22.807 1.00 97.31 97 VAL A O 1
ATOM 751 N N . ALA A 1 98 ? 15.906 18.845 22.289 1.00 97.19 98 ALA A N 1
ATOM 752 C CA . ALA A 1 98 ? 15.798 19.460 23.609 1.00 97.19 98 ALA A CA 1
ATOM 753 C C . ALA A 1 98 ? 14.343 19.808 23.971 1.00 97.19 98 ALA A C 1
ATOM 755 O O . ALA A 1 98 ? 13.925 19.572 25.102 1.00 97.19 98 ALA A O 1
ATOM 756 N N . LEU A 1 99 ? 13.558 20.308 23.011 1.00 96.31 99 LEU A N 1
ATOM 757 C CA . LEU A 1 99 ? 12.139 20.618 23.198 1.00 96.31 99 LEU A CA 1
ATOM 758 C C . LEU A 1 99 ? 11.296 19.357 23.415 1.00 96.31 99 LEU A C 1
ATOM 760 O O . LEU A 1 99 ? 10.465 19.314 24.318 1.00 96.31 99 LEU A O 1
ATOM 764 N N . VAL A 1 100 ? 11.517 18.302 22.628 1.00 95.81 100 VAL A N 1
ATOM 765 C CA . VAL A 1 100 ? 10.831 17.018 22.846 1.00 95.81 100 VAL A CA 1
ATOM 766 C C . VAL A 1 100 ? 11.216 16.434 24.208 1.00 95.81 100 VAL A C 1
ATOM 768 O O . VAL A 1 100 ? 10.350 15.943 24.930 1.00 95.81 100 VAL A O 1
ATOM 771 N N . GLY A 1 101 ? 12.493 16.532 24.586 1.00 95.12 101 GLY A N 1
ATOM 772 C CA . GLY A 1 101 ? 12.990 16.092 25.886 1.00 95.12 101 GLY A CA 1
ATOM 773 C C . GLY A 1 101 ? 12.357 16.846 27.056 1.00 95.12 101 GLY A C 1
ATOM 774 O O . GLY A 1 101 ? 11.955 16.216 28.031 1.00 95.12 101 GLY A O 1
ATOM 775 N N . SER A 1 102 ? 12.208 18.170 26.960 1.00 93.81 102 SER A N 1
ATOM 776 C CA . SER A 1 102 ? 11.589 18.972 28.021 1.00 93.81 102 SER A CA 1
ATOM 777 C C 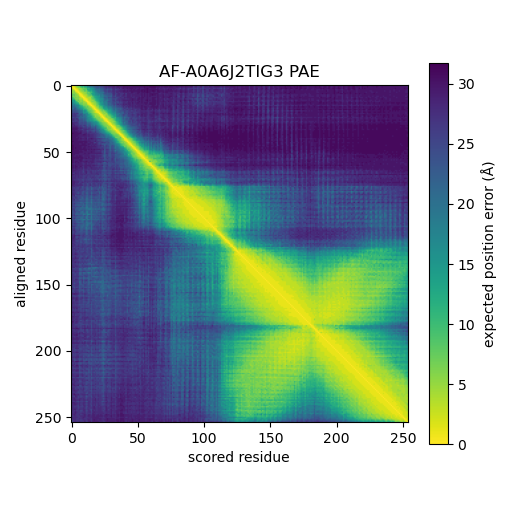. SER A 1 102 ? 10.094 18.686 28.175 1.00 93.81 102 SER A C 1
ATOM 779 O O . SER A 1 102 ? 9.619 18.562 29.303 1.00 93.81 102 SER A O 1
ATOM 781 N N . ILE A 1 103 ? 9.367 18.495 27.068 1.00 90.38 103 ILE A N 1
ATOM 782 C CA . ILE A 1 103 ? 7.957 18.079 27.097 1.00 90.38 103 ILE A CA 1
ATOM 783 C C . ILE A 1 103 ? 7.830 16.691 27.731 1.00 90.38 103 ILE A C 1
ATOM 785 O O . ILE A 1 103 ? 7.029 16.508 28.644 1.00 90.38 103 ILE A O 1
ATOM 789 N N . ALA A 1 104 ? 8.639 15.721 27.294 1.00 89.69 104 ALA A N 1
ATOM 790 C CA . ALA A 1 104 ? 8.608 14.365 27.835 1.00 89.69 104 ALA A CA 1
ATOM 791 C C . ALA A 1 104 ? 8.914 14.342 29.341 1.00 89.69 104 ALA A C 1
ATOM 793 O O . ALA A 1 104 ? 8.210 13.673 30.098 1.00 89.69 104 ALA A O 1
ATOM 794 N N . LEU A 1 105 ? 9.910 15.118 29.784 1.00 92.00 105 LEU A N 1
ATOM 795 C CA . LEU A 1 105 ? 10.223 15.273 31.203 1.00 92.00 105 LEU A CA 1
ATOM 796 C C . LEU A 1 105 ? 9.060 15.902 31.973 1.00 92.00 105 LEU A C 1
ATOM 798 O O . LEU A 1 105 ? 8.703 15.370 33.018 1.00 92.00 105 LEU A O 1
ATOM 802 N N . GLY A 1 106 ? 8.437 16.963 31.448 1.00 88.12 106 GLY A N 1
ATOM 803 C CA . GLY A 1 106 ? 7.283 17.627 32.067 1.00 88.12 106 GLY A CA 1
ATOM 804 C C . GLY A 1 106 ? 6.049 16.731 32.213 1.00 88.12 106 GLY A C 1
ATOM 805 O O . GLY A 1 106 ? 5.330 16.840 33.204 1.00 88.12 106 GLY A O 1
ATOM 806 N N . ILE A 1 107 ? 5.836 15.815 31.263 1.00 86.06 107 ILE A N 1
ATOM 807 C CA . ILE A 1 107 ? 4.786 14.790 31.347 1.00 86.06 107 ILE A CA 1
ATOM 808 C C . ILE A 1 107 ? 5.165 13.727 32.388 1.00 86.06 107 ILE A C 1
ATOM 810 O O . ILE A 1 107 ? 4.356 13.380 33.240 1.00 86.06 107 ILE A O 1
ATOM 814 N N . SER A 1 108 ? 6.403 13.218 32.351 1.00 84.69 108 SER A N 1
ATOM 815 C CA . SER A 1 108 ? 6.850 12.147 33.256 1.00 84.69 108 SER A CA 1
ATOM 816 C C . SER A 1 108 ? 6.966 12.576 34.722 1.00 84.69 108 SER A C 1
ATOM 818 O O . SER A 1 108 ? 6.784 11.754 35.615 1.00 84.69 108 SER A O 1
ATOM 820 N N . SER A 1 109 ? 7.260 13.852 34.978 1.00 85.38 109 SER A N 1
ATOM 821 C CA . SER A 1 109 ? 7.398 14.410 36.324 1.00 85.38 109 SER A CA 1
ATOM 822 C C . SER A 1 109 ? 6.059 14.748 36.978 1.00 85.38 109 SER A C 1
ATOM 824 O O . SER A 1 109 ? 6.044 15.143 38.140 1.00 85.38 109 SER A O 1
ATOM 826 N N . GLY A 1 110 ? 4.946 14.626 36.244 1.00 76.88 110 GLY A N 1
ATOM 827 C CA . GLY A 1 110 ? 3.613 14.983 36.731 1.00 76.88 110 GLY A CA 1
ATOM 828 C C . GLY A 1 110 ? 3.394 16.489 36.908 1.00 76.88 110 GLY A C 1
ATOM 829 O O . GLY A 1 110 ? 2.363 16.889 37.429 1.00 76.88 110 GLY A O 1
ATOM 830 N N . VAL A 1 111 ? 4.335 17.340 36.473 1.00 76.56 111 VAL A N 1
ATOM 831 C CA . VAL A 1 111 ? 4.189 18.808 36.541 1.00 76.56 111 VAL A CA 1
ATOM 832 C C . VAL A 1 111 ? 3.166 19.305 35.516 1.00 76.56 111 VAL A C 1
ATOM 834 O O . VAL A 1 111 ? 2.483 20.298 35.754 1.00 76.56 111 VAL A O 1
ATOM 837 N N . MET A 1 112 ? 3.037 18.610 34.382 1.00 69.31 112 MET A N 1
ATOM 838 C CA . MET A 1 112 ? 1.951 18.814 33.427 1.00 69.31 112 MET A CA 1
ATOM 839 C C . MET A 1 112 ? 0.999 17.618 33.462 1.00 69.31 112 MET A C 1
ATOM 841 O O . MET A 1 112 ? 1.194 16.637 32.744 1.00 69.31 112 MET A O 1
ATOM 845 N N . GLU A 1 113 ? -0.057 17.719 34.271 1.00 67.94 113 GLU A N 1
ATOM 846 C CA . GLU A 1 113 ? -1.226 16.842 34.176 1.00 67.94 113 GLU A CA 1
ATOM 847 C C . GLU A 1 113 ? -1.971 17.150 32.873 1.00 67.94 113 GLU A C 1
ATOM 849 O O . GLU A 1 113 ? -2.923 17.929 32.808 1.00 67.94 113 GLU A O 1
ATOM 854 N N . LEU A 1 114 ? -1.499 16.558 31.781 1.00 65.88 114 LEU A N 1
ATOM 855 C CA . LEU A 1 114 ? -2.291 16.475 30.569 1.00 65.88 114 LEU A CA 1
ATOM 856 C C . LEU A 1 114 ? -3.484 15.580 30.906 1.00 65.88 114 LEU A C 1
ATOM 858 O O . LEU A 1 114 ? -3.304 14.378 31.108 1.00 65.88 114 LEU A O 1
ATOM 862 N N . TYR A 1 115 ? -4.686 16.161 30.958 1.00 67.88 115 TYR A N 1
ATOM 863 C CA . TYR A 1 115 ? -5.978 15.465 31.024 1.00 67.88 115 TYR A CA 1
ATOM 864 C C . TYR A 1 115 ? -6.209 14.641 29.741 1.00 67.88 115 TYR A C 1
ATOM 866 O O . TYR A 1 115 ? -7.126 14.878 28.963 1.00 67.88 115 TYR A O 1
ATOM 874 N N . CYS A 1 116 ? -5.305 13.701 29.475 1.00 65.06 116 CYS A N 1
ATOM 875 C CA . CYS A 1 116 ? -5.263 12.864 28.284 1.00 65.06 116 CYS A CA 1
ATOM 876 C C . CYS A 1 116 ? -6.315 11.750 28.360 1.00 65.06 116 CYS A C 1
ATOM 878 O O . CYS A 1 116 ? -6.668 11.153 27.347 1.00 65.06 116 CYS A O 1
ATOM 880 N N . PHE A 1 117 ? -6.829 11.487 29.564 1.00 63.56 117 PHE A N 1
ATOM 881 C CA . PHE A 1 117 ? -7.938 10.580 29.791 1.00 63.56 117 PHE A CA 1
ATOM 882 C C . PHE A 1 117 ? -9.222 11.375 29.978 1.00 63.56 117 PHE A C 1
ATOM 884 O O . PHE A 1 117 ? -9.399 12.096 30.960 1.00 63.56 117 PHE A O 1
ATOM 891 N N . VAL A 1 118 ? -10.123 11.218 29.011 1.00 73.31 118 VAL A N 1
ATOM 892 C CA . VAL A 1 118 ? -11.530 11.565 29.188 1.00 73.31 118 VAL A CA 1
ATOM 893 C C . VAL A 1 118 ? -12.080 10.616 30.259 1.00 73.31 118 VAL A C 1
ATOM 895 O O . VAL A 1 118 ? -11.884 9.406 30.121 1.00 73.31 118 VAL A O 1
ATOM 898 N N . PRO A 1 119 ? -12.710 11.120 31.336 1.00 71.62 119 PRO A N 1
ATOM 899 C CA . PRO A 1 119 ? -13.330 10.256 32.330 1.00 71.62 119 PRO A CA 1
ATOM 900 C C . PRO A 1 119 ? -14.361 9.358 31.648 1.00 71.62 119 PRO A C 1
ATOM 902 O O . PRO A 1 119 ? -15.087 9.804 30.756 1.00 71.62 119 PRO A O 1
ATOM 905 N N . GLU A 1 120 ? -14.399 8.093 32.057 1.00 70.31 120 GLU A N 1
ATOM 906 C CA . GLU A 1 120 ? -15.330 7.117 31.508 1.00 70.31 120 GLU A CA 1
ATOM 907 C C . GLU A 1 120 ? -16.754 7.583 31.818 1.00 70.31 120 GLU A C 1
ATOM 909 O O . GLU A 1 120 ? -17.187 7.626 32.972 1.00 70.31 120 GLU A O 1
ATOM 914 N N . TYR A 1 121 ? -17.447 8.043 30.776 1.00 71.31 121 TYR A N 1
ATOM 915 C CA . TYR A 1 121 ? -18.837 8.451 30.894 1.00 71.31 121 TYR A CA 1
ATOM 916 C C . TYR A 1 121 ? -19.648 7.218 31.309 1.00 71.31 121 TYR A C 1
ATOM 918 O O . TYR A 1 121 ? -19.408 6.139 30.761 1.00 71.31 121 TYR A O 1
ATOM 926 N N . PRO A 1 122 ? -20.584 7.332 32.266 1.00 77.19 122 PRO A N 1
ATOM 927 C CA . PRO A 1 122 ? -21.373 6.197 32.719 1.00 77.19 122 PRO A CA 1
ATOM 928 C C . PRO A 1 122 ? -22.390 5.815 31.637 1.00 77.19 122 PRO A C 1
ATOM 930 O O . PRO A 1 122 ? -23.557 6.194 31.709 1.00 77.19 122 PRO A O 1
ATOM 933 N N . TYR A 1 123 ? -21.935 5.090 30.616 1.00 73.88 123 TYR A N 1
ATOM 934 C CA . TYR A 1 123 ? -22.799 4.531 29.589 1.00 73.88 123 TYR A CA 1
ATOM 935 C C . TYR A 1 123 ? -23.673 3.441 30.195 1.00 73.88 123 TYR A C 1
ATOM 937 O O . TYR A 1 123 ? -23.237 2.612 31.003 1.00 73.88 123 TYR A O 1
ATOM 945 N N . THR A 1 124 ? -24.929 3.421 29.778 1.00 81.56 124 THR A N 1
ATOM 946 C CA . THR A 1 124 ? -25.801 2.285 30.048 1.00 81.56 124 THR A CA 1
ATOM 947 C C . THR A 1 124 ? -25.342 1.081 29.218 1.00 81.56 124 THR A C 1
ATOM 949 O O . THR A 1 124 ? -24.730 1.222 28.160 1.00 81.56 124 THR A O 1
ATOM 952 N N . LYS A 1 125 ? -25.622 -0.143 29.686 1.00 77.38 125 LYS A N 1
ATOM 953 C CA . LYS A 1 125 ? -25.218 -1.375 28.975 1.00 77.38 125 LYS A CA 1
ATOM 954 C C . LYS A 1 125 ? -25.761 -1.437 27.540 1.00 77.38 125 LYS A C 1
ATOM 956 O O . LYS A 1 125 ? -25.135 -2.037 26.677 1.00 77.38 125 LYS A O 1
ATOM 961 N N . GLU A 1 126 ? -26.907 -0.806 27.298 1.00 76.50 126 GLU A N 1
ATOM 962 C CA . GLU A 1 126 ? -27.553 -0.742 25.986 1.00 76.50 126 GLU A CA 1
ATOM 963 C C . GLU A 1 126 ? -26.789 0.169 25.014 1.00 76.50 126 GLU A C 1
ATOM 965 O O . GLU A 1 126 ? -26.589 -0.210 23.861 1.00 76.50 126 GLU A O 1
ATOM 970 N N . GLU A 1 127 ? -26.290 1.314 25.491 1.00 77.38 127 GLU A N 1
ATOM 971 C CA . GLU A 1 127 ? -25.465 2.237 24.699 1.00 77.38 127 GLU A CA 1
ATOM 972 C C . GLU A 1 127 ? -24.112 1.606 24.340 1.00 77.38 127 GLU A C 1
ATOM 974 O O . GLU A 1 127 ? -23.682 1.687 23.193 1.00 77.38 127 GLU A O 1
ATOM 979 N N . LEU A 1 128 ? -23.469 0.906 25.284 1.00 79.88 128 LEU A N 1
ATOM 980 C CA . LEU A 1 128 ? -22.225 0.158 25.039 1.00 79.88 128 LEU A CA 1
ATOM 981 C C . LEU A 1 128 ? -22.385 -0.881 23.921 1.00 79.88 128 LEU A C 1
ATOM 983 O O . LEU A 1 128 ? -21.577 -0.928 22.996 1.00 79.88 128 LEU A O 1
ATOM 987 N N . GLU A 1 129 ? -23.460 -1.669 23.956 1.00 80.31 129 GLU A N 1
ATOM 988 C CA . GLU A 1 129 ? -23.744 -2.632 22.891 1.00 80.31 129 GLU A CA 1
ATOM 989 C C . GLU A 1 129 ? -24.040 -1.966 21.537 1.00 80.31 129 GLU A C 1
ATOM 991 O O . GLU A 1 129 ? -23.818 -2.576 20.487 1.00 80.31 129 GLU A O 1
ATOM 996 N N . GLU A 1 130 ? -24.610 -0.760 21.526 1.00 81.88 130 GLU A N 1
ATOM 997 C CA . GLU A 1 130 ? -24.853 0.003 20.299 1.00 81.88 130 GLU A CA 1
ATOM 998 C C . GLU A 1 130 ? -23.544 0.534 19.705 1.00 81.88 130 GLU A C 1
ATOM 1000 O O . GLU A 1 130 ? -23.321 0.386 18.499 1.00 81.88 130 GLU A O 1
ATOM 1005 N N . PHE A 1 131 ? -22.636 1.036 20.546 1.00 81.56 131 PHE A N 1
ATOM 1006 C CA . PHE A 1 131 ? -21.299 1.454 20.126 1.00 81.56 131 PHE A CA 1
ATOM 1007 C C . PHE A 1 131 ? -20.482 0.292 19.568 1.00 81.56 131 PHE A C 1
ATOM 1009 O O . PHE A 1 131 ? -19.913 0.427 18.488 1.00 81.56 131 PHE A O 1
ATOM 1016 N N . GLU A 1 132 ? -20.483 -0.871 20.221 1.00 84.75 132 GLU A N 1
ATOM 1017 C CA . GLU A 1 132 ? -19.784 -2.059 19.712 1.00 84.75 132 GLU A CA 1
ATOM 1018 C C . GLU A 1 132 ? -20.319 -2.489 18.337 1.00 84.75 132 GLU A C 1
ATOM 1020 O O . GLU A 1 132 ? -19.552 -2.786 17.419 1.00 84.75 132 GLU A O 1
ATOM 1025 N N . LYS A 1 133 ? -21.646 -2.471 18.148 1.00 83.06 133 LYS A N 1
ATOM 1026 C CA . LYS A 1 133 ? -22.266 -2.761 16.843 1.00 83.06 133 LYS A CA 1
ATOM 1027 C C . LYS A 1 133 ? -21.870 -1.721 15.794 1.00 83.06 133 LYS A C 1
ATOM 1029 O O . LYS A 1 133 ? -21.631 -2.074 14.637 1.00 83.06 133 LYS A O 1
ATOM 1034 N N . GLU A 1 134 ? -21.806 -0.447 16.170 1.00 81.81 134 GLU A N 1
ATOM 1035 C CA . GLU A 1 134 ? -21.425 0.623 15.254 1.00 81.81 134 GLU A CA 1
ATOM 1036 C C . GLU A 1 134 ? -19.931 0.588 14.892 1.00 81.81 134 GLU A C 1
ATOM 1038 O O . GLU A 1 134 ? -19.574 0.838 13.736 1.00 81.81 134 GLU A O 1
ATOM 1043 N N . GLU A 1 135 ? -19.057 0.241 15.833 1.00 83.69 135 GLU A N 1
ATOM 1044 C CA . GLU A 1 135 ? -17.626 0.051 15.594 1.00 83.69 135 GLU A CA 1
ATOM 1045 C C . GLU A 1 135 ? -17.365 -1.109 14.642 1.00 83.69 135 GLU A C 1
ATOM 1047 O O . GLU A 1 135 ? -16.601 -0.942 13.690 1.00 83.69 135 GLU A O 1
ATOM 1052 N N . VAL A 1 136 ? -18.060 -2.237 14.823 1.00 83.50 136 VAL A N 1
ATOM 1053 C CA . VAL A 1 136 ? -17.996 -3.365 13.884 1.00 83.50 136 VAL A CA 1
ATOM 1054 C C . VAL A 1 136 ? -18.439 -2.923 12.490 1.00 83.50 136 VAL A C 1
ATOM 1056 O O . VAL A 1 136 ? -17.722 -3.165 11.523 1.00 83.50 136 VAL A O 1
ATOM 1059 N N . ARG A 1 137 ? -19.545 -2.174 12.367 1.00 83.50 137 ARG A N 1
ATOM 1060 C CA . ARG A 1 137 ? -19.999 -1.634 11.071 1.00 83.50 137 ARG A CA 1
ATOM 1061 C C . ARG A 1 137 ? -18.951 -0.719 10.423 1.00 83.50 137 ARG A C 1
ATOM 1063 O O . ARG A 1 137 ? -18.736 -0.786 9.214 1.00 83.50 137 ARG A O 1
ATOM 1070 N N . LYS A 1 138 ? -18.307 0.154 11.205 1.00 88.94 138 LYS A N 1
ATOM 1071 C CA . LYS A 1 138 ? -17.253 1.058 10.712 1.00 88.94 138 LYS A CA 1
ATOM 1072 C C . LYS A 1 138 ? -16.013 0.285 10.268 1.00 88.94 138 LYS A C 1
ATOM 1074 O O . LYS A 1 138 ? -15.454 0.609 9.223 1.00 88.94 138 LYS A O 1
ATOM 1079 N N . GLN A 1 139 ? -15.594 -0.719 11.033 1.00 80.50 139 GLN A N 1
ATOM 1080 C CA . GLN A 1 139 ? -14.467 -1.581 10.678 1.00 80.50 139 GLN A CA 1
ATOM 1081 C C . GLN A 1 139 ? -14.763 -2.366 9.400 1.00 80.50 139 GLN A C 1
ATOM 1083 O O . GLN A 1 139 ? -13.970 -2.306 8.468 1.00 80.50 139 GLN A O 1
ATOM 1088 N N . GLU A 1 140 ? -15.947 -2.971 9.285 1.00 87.00 140 GLU A N 1
A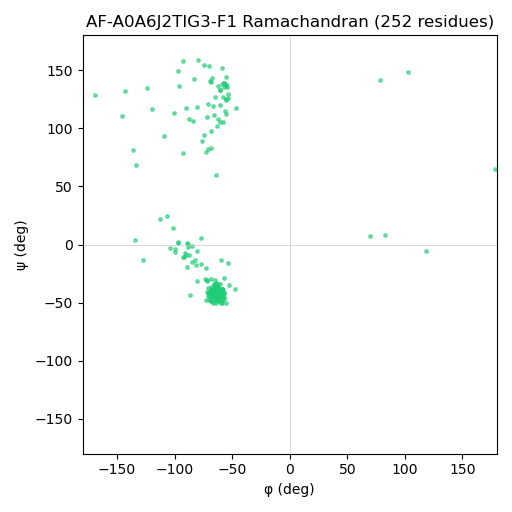TOM 1089 C CA . GLU A 1 140 ? -16.387 -3.650 8.062 1.00 87.00 140 GLU A CA 1
ATOM 1090 C C . GLU A 1 140 ? -16.412 -2.707 6.848 1.00 87.00 140 GLU A C 1
ATOM 1092 O O . GLU A 1 140 ? -16.025 -3.098 5.746 1.00 87.00 140 GLU A O 1
ATOM 1097 N N . GLU A 1 141 ? -16.826 -1.445 7.019 1.00 88.12 141 GLU A N 1
ATOM 1098 C CA . GLU A 1 141 ? -16.796 -0.457 5.937 1.00 88.12 141 GLU A CA 1
ATOM 1099 C C . GLU A 1 141 ? -15.363 -0.090 5.517 1.00 88.12 141 GLU A C 1
ATOM 1101 O O . GLU A 1 141 ? -15.086 0.053 4.319 1.00 88.12 141 GLU A O 1
ATOM 1106 N N . ILE A 1 142 ? -14.457 0.076 6.484 1.00 90.06 142 ILE A N 1
ATOM 1107 C CA . ILE A 1 142 ? -13.038 0.357 6.239 1.00 90.06 142 ILE A CA 1
ATOM 1108 C C . ILE A 1 142 ? -12.396 -0.826 5.517 1.00 90.06 142 ILE A C 1
ATOM 1110 O O . ILE A 1 142 ? -11.819 -0.634 4.445 1.00 90.06 142 ILE A O 1
ATOM 1114 N N . ASP A 1 143 ? -12.578 -2.038 6.031 1.00 85.75 143 ASP A N 1
ATOM 1115 C CA . ASP A 1 143 ? -12.036 -3.261 5.448 1.00 85.75 143 ASP A CA 1
ATOM 1116 C C . ASP A 1 143 ? -12.576 -3.467 4.029 1.00 85.75 143 ASP A C 1
ATOM 1118 O O . ASP A 1 143 ? -11.806 -3.691 3.098 1.00 85.75 143 ASP A O 1
ATOM 1122 N N . ALA A 1 144 ? -13.875 -3.247 3.802 1.00 90.75 144 ALA A N 1
ATOM 1123 C CA . ALA A 1 144 ? -14.464 -3.329 2.467 1.00 90.75 144 ALA A CA 1
ATOM 1124 C C . ALA A 1 144 ? -13.911 -2.263 1.503 1.00 90.75 144 ALA A C 1
ATOM 1126 O O . ALA A 1 144 ? -13.815 -2.497 0.295 1.00 90.75 144 ALA A O 1
ATOM 1127 N N . ARG A 1 145 ? -13.562 -1.063 1.987 1.00 89.06 145 ARG A N 1
ATOM 1128 C CA . ARG A 1 145 ? -12.889 -0.038 1.166 1.00 89.06 145 ARG A CA 1
ATOM 1129 C C . ARG A 1 145 ? -11.463 -0.458 0.825 1.00 89.06 145 ARG A C 1
ATOM 1131 O O . ARG A 1 145 ? -11.043 -0.260 -0.316 1.00 89.06 145 ARG A O 1
ATOM 1138 N N . GLU A 1 146 ? -10.737 -1.024 1.782 1.00 88.75 146 GLU A N 1
ATOM 1139 C CA . GLU A 1 146 ? -9.383 -1.526 1.570 1.00 88.75 146 GLU A CA 1
ATOM 1140 C C . GLU A 1 146 ? -9.356 -2.718 0.613 1.00 88.75 146 GLU A C 1
ATOM 1142 O O . GLU A 1 146 ? -8.513 -2.746 -0.281 1.00 88.75 146 GLU A O 1
ATOM 1147 N N . GLU A 1 147 ? -10.300 -3.653 0.735 1.00 87.69 147 GLU A N 1
ATOM 1148 C CA . GLU A 1 147 ? -10.480 -4.770 -0.197 1.00 87.69 147 GLU A CA 1
ATOM 1149 C C . GLU A 1 147 ? -10.745 -4.263 -1.614 1.00 87.69 147 GLU A C 1
ATOM 1151 O O . GLU A 1 147 ? -10.014 -4.616 -2.535 1.00 87.69 147 GLU A O 1
ATOM 1156 N N . ARG A 1 148 ? -11.694 -3.330 -1.793 1.00 87.88 148 ARG A N 1
ATOM 1157 C CA . ARG A 1 148 ? -11.946 -2.715 -3.109 1.00 87.88 148 ARG A CA 1
ATOM 1158 C C . ARG A 1 148 ? -10.704 -2.039 -3.682 1.00 87.88 148 ARG A C 1
ATOM 1160 O O . ARG A 1 148 ? -10.474 -2.092 -4.887 1.00 87.88 148 ARG A O 1
ATOM 1167 N N . HIS A 1 149 ? -9.913 -1.370 -2.846 1.00 90.81 149 HIS A N 1
ATOM 1168 C CA . HIS A 1 149 ? -8.681 -0.730 -3.293 1.00 90.81 149 HIS A CA 1
ATOM 1169 C C . HIS A 1 149 ? -7.627 -1.763 -3.713 1.00 90.81 149 HIS A C 1
ATOM 1171 O O . HIS A 1 149 ? -7.003 -1.589 -4.759 1.00 90.81 149 HIS A O 1
ATOM 1177 N N . LYS A 1 150 ? -7.443 -2.833 -2.931 1.00 90.19 150 LYS A N 1
ATOM 1178 C CA . LYS A 1 150 ? -6.536 -3.942 -3.257 1.00 90.19 150 LYS A CA 1
ATOM 1179 C C . LYS A 1 150 ? -6.943 -4.602 -4.574 1.00 90.19 150 LYS A C 1
ATOM 1181 O O . LYS A 1 150 ? -6.128 -4.628 -5.491 1.00 90.19 150 LYS A O 1
ATOM 1186 N N . ASP A 1 151 ? -8.216 -4.964 -4.726 1.00 89.69 151 ASP A N 1
ATOM 1187 C CA . ASP A 1 151 ? -8.761 -5.559 -5.953 1.00 89.69 151 ASP A CA 1
ATOM 1188 C C . ASP A 1 151 ? -8.526 -4.654 -7.179 1.00 89.69 151 ASP A C 1
ATOM 1190 O O . ASP A 1 151 ? -8.145 -5.120 -8.254 1.00 89.69 151 ASP A O 1
ATOM 1194 N N . LEU A 1 152 ? -8.708 -3.335 -7.033 1.00 91.38 152 LEU A N 1
ATOM 1195 C CA . LEU A 1 152 ? -8.463 -2.370 -8.111 1.00 91.38 152 LEU A CA 1
ATOM 1196 C C . LEU A 1 152 ? -6.981 -2.248 -8.481 1.00 91.38 152 LEU A C 1
ATOM 1198 O O . LEU A 1 152 ? -6.661 -2.066 -9.659 1.00 91.38 152 LEU A O 1
ATOM 1202 N N . VAL A 1 153 ? -6.081 -2.287 -7.498 1.00 93.12 153 VAL A N 1
ATOM 1203 C CA . VAL A 1 153 ? -4.631 -2.248 -7.734 1.00 93.12 153 VAL A CA 1
ATOM 1204 C C . VAL A 1 153 ? -4.183 -3.533 -8.418 1.00 93.12 153 VAL A C 1
ATOM 1206 O O . VAL A 1 153 ? -3.547 -3.460 -9.468 1.00 93.12 153 VAL A O 1
ATOM 1209 N N . GLU A 1 154 ? -4.593 -4.688 -7.897 1.00 88.25 154 GLU A N 1
ATOM 1210 C CA . GLU A 1 154 ? -4.291 -5.995 -8.478 1.00 88.25 154 GLU A CA 1
ATOM 1211 C C . GLU A 1 154 ? -4.819 -6.088 -9.914 1.00 88.25 154 GLU A C 1
ATOM 1213 O O . GLU A 1 154 ? -4.057 -6.392 -10.830 1.00 88.25 154 GLU A O 1
ATOM 1218 N N . ALA A 1 155 ? -6.074 -5.700 -10.167 1.00 89.94 155 ALA A N 1
ATOM 1219 C CA . ALA A 1 155 ? -6.638 -5.675 -11.517 1.00 89.94 155 ALA A CA 1
ATOM 1220 C C . ALA A 1 155 ? -5.841 -4.771 -12.473 1.00 89.94 155 ALA A C 1
ATOM 1222 O O . ALA A 1 155 ? -5.585 -5.148 -13.620 1.00 89.94 155 ALA A O 1
ATOM 1223 N N . LYS A 1 156 ? -5.400 -3.589 -12.021 1.00 92.75 156 LYS A N 1
ATOM 1224 C CA . LYS A 1 156 ? -4.548 -2.705 -12.832 1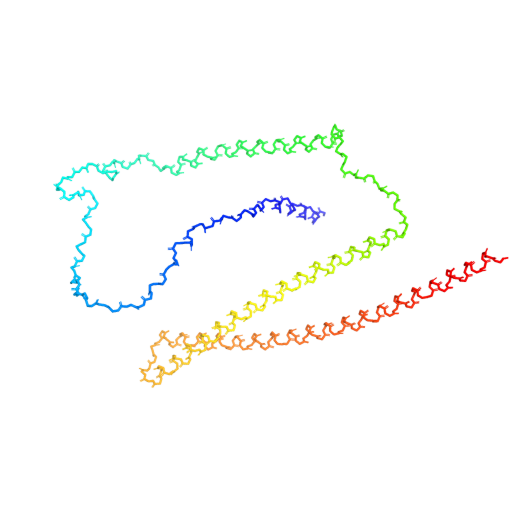.00 92.75 156 LYS A CA 1
ATOM 1225 C C . LYS A 1 156 ? -3.203 -3.353 -13.139 1.00 92.75 156 LYS A C 1
ATOM 1227 O O . LYS A 1 156 ? -2.785 -3.338 -14.296 1.00 92.75 156 LYS A O 1
ATOM 1232 N N . GLU A 1 157 ? -2.545 -3.961 -12.160 1.00 89.56 157 GLU A N 1
ATOM 1233 C CA . GLU A 1 157 ? -1.287 -4.668 -12.399 1.00 89.56 157 GLU A CA 1
ATOM 1234 C C . GLU A 1 157 ? -1.458 -5.836 -13.376 1.00 89.56 157 GLU A C 1
ATOM 1236 O O . GLU A 1 157 ? -0.665 -5.963 -14.311 1.00 89.56 157 GLU A O 1
ATOM 1241 N N . LEU A 1 158 ? -2.525 -6.629 -13.228 1.00 88.06 158 LEU A N 1
ATOM 1242 C CA . LEU A 1 158 ? -2.876 -7.709 -14.154 1.00 88.06 158 LEU A CA 1
ATOM 1243 C C . LEU A 1 158 ? -3.044 -7.179 -15.584 1.00 88.06 158 LEU A C 1
ATOM 1245 O O . LEU A 1 158 ? -2.499 -7.750 -16.529 1.00 88.06 158 LEU A O 1
ATOM 1249 N N . THR A 1 159 ? -3.750 -6.056 -15.763 1.00 91.31 159 THR A N 1
ATOM 1250 C CA . THR A 1 159 ? -3.938 -5.460 -17.099 1.00 91.31 159 THR A CA 1
ATOM 1251 C C . THR A 1 159 ? -2.624 -4.983 -17.716 1.00 91.31 159 THR A C 1
ATOM 1253 O O . THR A 1 159 ? -2.406 -5.175 -18.913 1.00 91.31 159 THR A O 1
ATOM 1256 N N . ILE A 1 160 ? -1.721 -4.412 -16.913 1.00 91.69 160 ILE A N 1
ATOM 1257 C CA . ILE A 1 160 ? -0.400 -3.971 -17.372 1.00 91.69 160 ILE A CA 1
ATOM 1258 C C . ILE A 1 160 ? 0.460 -5.177 -17.758 1.00 91.69 160 ILE A C 1
ATOM 1260 O O . ILE A 1 160 ? 1.090 -5.148 -18.816 1.00 91.69 160 ILE A O 1
ATOM 1264 N N . ARG A 1 161 ? 0.467 -6.244 -16.946 1.00 87.62 161 ARG A N 1
ATOM 1265 C CA . ARG A 1 161 ? 1.199 -7.488 -17.245 1.00 87.62 161 ARG A CA 1
ATOM 1266 C C . ARG A 1 161 ? 0.694 -8.127 -18.540 1.00 87.62 161 ARG A C 1
ATOM 1268 O O . ARG A 1 161 ? 1.493 -8.365 -19.439 1.00 87.62 161 ARG A O 1
ATOM 1275 N N . ARG A 1 162 ? -0.627 -8.269 -18.702 1.00 90.75 162 ARG A N 1
ATOM 1276 C CA . ARG A 1 162 ? -1.252 -8.775 -19.940 1.00 90.75 162 ARG A CA 1
ATOM 1277 C C . ARG A 1 162 ? -0.927 -7.932 -21.162 1.00 90.75 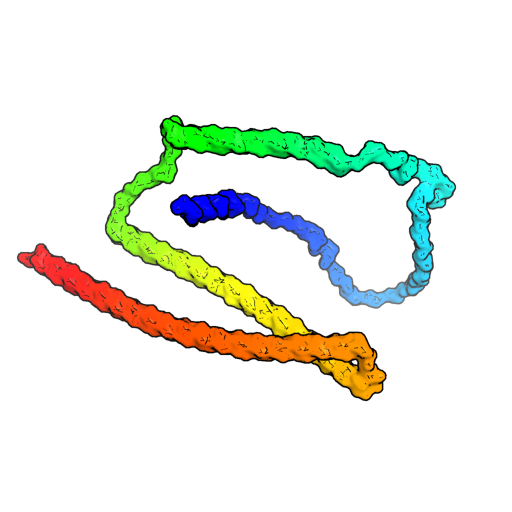162 ARG A C 1
ATOM 1279 O O . ARG A 1 162 ? -0.718 -8.470 -22.245 1.00 90.75 162 ARG A O 1
ATOM 1286 N N . ARG A 1 163 ? -0.886 -6.606 -21.012 1.00 91.94 163 ARG A N 1
ATOM 1287 C CA . ARG A 1 163 ? -0.499 -5.712 -22.107 1.00 91.94 163 ARG A CA 1
ATOM 1288 C C . ARG A 1 163 ? 0.955 -5.939 -22.511 1.00 91.94 163 ARG A C 1
ATOM 1290 O O . ARG A 1 163 ? 1.212 -6.117 -23.693 1.00 91.94 163 ARG A O 1
ATOM 1297 N N . LYS A 1 164 ? 1.873 -5.996 -21.542 1.00 90.75 164 LYS A N 1
ATOM 1298 C CA . LYS A 1 164 ? 3.294 -6.275 -21.798 1.00 90.75 164 LYS A CA 1
ATOM 1299 C C . LYS A 1 164 ? 3.496 -7.630 -22.477 1.00 90.75 164 LYS A C 1
ATOM 1301 O O . LYS A 1 164 ? 4.234 -7.694 -23.449 1.00 90.75 164 LYS A O 1
ATOM 1306 N N . ALA A 1 165 ? 2.806 -8.673 -22.018 1.00 90.00 165 ALA A N 1
ATOM 1307 C CA . ALA A 1 165 ? 2.870 -9.995 -22.635 1.00 90.00 165 ALA A CA 1
ATOM 1308 C C . ALA A 1 165 ? 2.325 -9.995 -24.070 1.00 90.00 165 ALA A C 1
ATOM 1310 O O . ALA A 1 165 ? 2.966 -10.517 -24.973 1.00 90.00 165 ALA A O 1
ATOM 1311 N N . ARG A 1 166 ? 1.188 -9.331 -24.314 1.00 91.94 166 ARG A N 1
ATOM 1312 C CA . ARG A 1 166 ? 0.632 -9.180 -25.666 1.00 91.94 166 ARG A CA 1
ATOM 1313 C C . ARG A 1 166 ? 1.583 -8.430 -26.596 1.00 91.94 166 ARG A C 1
ATOM 1315 O O . ARG A 1 166 ? 1.703 -8.791 -27.761 1.00 91.94 166 ARG A O 1
ATOM 1322 N N . ASP A 1 167 ? 2.212 -7.369 -26.105 1.00 92.25 167 ASP A N 1
ATOM 1323 C CA . ASP A 1 167 ? 3.166 -6.590 -26.891 1.00 92.25 167 ASP A CA 1
ATOM 1324 C C . ASP A 1 167 ? 4.443 -7.411 -27.167 1.00 92.25 167 ASP A C 1
ATOM 1326 O O . ASP A 1 167 ? 4.937 -7.377 -28.290 1.00 92.25 167 ASP A O 1
ATOM 1330 N N . ALA A 1 168 ? 4.904 -8.230 -26.212 1.00 91.25 168 ALA A N 1
ATOM 1331 C CA . ALA A 1 168 ? 6.010 -9.175 -26.400 1.00 91.25 168 ALA A CA 1
ATOM 1332 C C . ALA A 1 168 ? 5.684 -10.271 -27.432 1.00 91.25 168 ALA A C 1
ATOM 1334 O O . ALA A 1 168 ? 6.474 -10.500 -28.340 1.00 91.25 168 ALA A O 1
ATOM 1335 N N . MET A 1 169 ? 4.492 -10.875 -27.374 1.00 87.06 169 MET A N 1
ATOM 1336 C CA . MET A 1 169 ? 4.037 -11.861 -28.367 1.00 87.06 169 MET A CA 1
ATOM 1337 C C . MET A 1 169 ? 3.937 -11.253 -29.772 1.00 87.06 169 MET A C 1
ATOM 1339 O O . MET A 1 169 ? 4.285 -11.887 -30.761 1.00 87.06 169 MET A O 1
ATOM 1343 N N . LYS A 1 170 ? 3.481 -9.999 -29.891 1.00 92.50 170 LYS A N 1
ATOM 1344 C CA . LYS A 1 170 ? 3.467 -9.299 -31.186 1.00 92.50 170 LYS A CA 1
ATOM 1345 C C . LYS A 1 170 ? 4.874 -9.084 -31.736 1.00 92.50 170 LYS A C 1
ATOM 1347 O O . LYS A 1 170 ? 5.057 -9.171 -32.945 1.00 92.50 170 LYS A O 1
ATOM 1352 N N . GLN A 1 171 ? 5.838 -8.778 -30.867 1.00 91.69 171 GLN A N 1
ATOM 1353 C CA . GLN A 1 171 ? 7.242 -8.649 -31.256 1.00 91.69 171 GLN A CA 1
ATOM 1354 C C . GLN A 1 171 ? 7.825 -9.997 -31.685 1.00 91.69 171 GLN A C 1
ATOM 1356 O O . GLN A 1 171 ? 8.465 -10.054 -32.724 1.00 91.69 171 GLN A O 1
ATOM 1361 N N . GLU A 1 172 ? 7.545 -11.076 -30.950 1.00 89.31 172 GLU A N 1
ATOM 1362 C CA . GLU A 1 172 ? 7.944 -12.447 -31.302 1.00 89.31 172 GLU A CA 1
ATOM 1363 C C . GLU A 1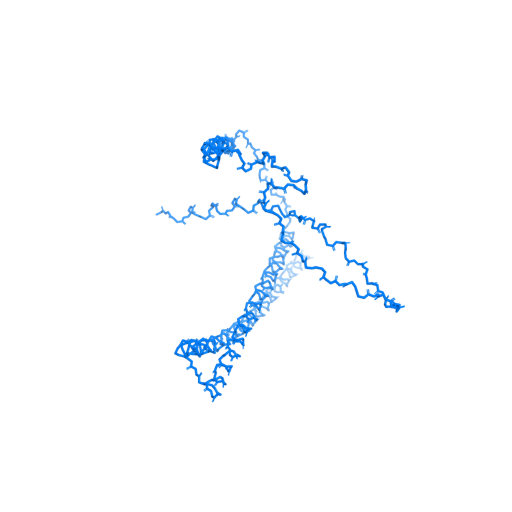 172 ? 7.435 -12.830 -32.697 1.00 89.31 172 GLU A C 1
ATOM 1365 O O . GLU A 1 172 ? 8.218 -13.217 -33.558 1.00 89.31 172 GLU A O 1
ATOM 1370 N N . VAL A 1 173 ? 6.140 -12.618 -32.961 1.00 93.56 173 VAL A N 1
ATOM 1371 C CA . VAL A 1 173 ? 5.535 -12.884 -34.276 1.00 93.56 173 VAL A CA 1
ATOM 1372 C C . VAL A 1 173 ? 6.172 -12.026 -35.371 1.00 93.56 173 VAL A C 1
ATOM 1374 O O . VAL A 1 173 ? 6.404 -12.520 -36.471 1.00 93.56 173 VAL A O 1
ATOM 1377 N N . ALA A 1 174 ? 6.484 -10.758 -35.089 1.00 92.50 174 ALA A N 1
ATOM 1378 C CA . ALA A 1 174 ? 7.162 -9.890 -36.049 1.00 92.50 174 ALA A CA 1
ATOM 1379 C C . ALA A 1 174 ? 8.591 -10.368 -36.356 1.00 92.50 174 ALA A C 1
ATOM 1381 O O . ALA A 1 174 ? 8.996 -10.345 -37.514 1.00 92.50 174 ALA A O 1
ATOM 1382 N N . PHE A 1 175 ? 9.336 -10.833 -35.349 1.00 91.12 175 PHE A N 1
ATOM 1383 C CA . PHE A 1 175 ? 10.669 -11.406 -35.537 1.00 91.12 175 PHE A CA 1
ATOM 1384 C C . PHE A 1 175 ? 10.622 -12.739 -36.290 1.00 91.12 175 PHE A C 1
ATOM 1386 O O . PHE A 1 175 ? 11.423 -12.934 -37.195 1.00 91.12 175 PHE A O 1
ATOM 1393 N N . MET A 1 176 ? 9.658 -13.613 -35.992 1.00 87.81 176 MET A N 1
ATOM 1394 C CA . MET A 1 176 ? 9.440 -14.848 -36.755 1.00 87.81 176 MET A CA 1
ATOM 1395 C C . MET A 1 176 ? 9.100 -14.566 -38.221 1.00 87.81 176 MET A C 1
ATOM 1397 O O . MET A 1 176 ? 9.619 -15.230 -39.110 1.00 87.81 176 MET A O 1
ATOM 1401 N N . GLN A 1 177 ? 8.239 -13.579 -38.484 1.00 93.25 177 GLN A N 1
ATOM 1402 C CA . GLN A 1 177 ? 7.894 -13.193 -39.852 1.00 93.25 177 GLN A CA 1
ATOM 1403 C C . GLN A 1 177 ? 9.114 -12.626 -40.588 1.00 93.25 177 GLN A C 1
ATOM 1405 O O . GLN A 1 177 ? 9.367 -12.989 -41.732 1.00 93.25 177 GLN A O 1
ATOM 1410 N N . LYS A 1 178 ? 9.910 -11.793 -39.909 1.00 93.38 178 LYS A N 1
ATOM 1411 C CA . LYS A 1 178 ? 11.162 -11.262 -40.455 1.00 93.38 178 LYS A CA 1
ATOM 1412 C C . LYS A 1 178 ? 12.178 -12.368 -40.763 1.00 93.38 178 LYS A C 1
ATOM 1414 O O . LYS A 1 178 ? 12.859 -12.281 -41.777 1.00 93.38 178 LYS A O 1
ATOM 1419 N N . ASP A 1 179 ? 12.260 -13.408 -39.934 1.00 92.69 179 ASP A N 1
ATOM 1420 C CA . ASP A 1 179 ? 13.131 -14.564 -40.189 1.00 92.69 179 ASP A CA 1
ATOM 1421 C C . ASP A 1 179 ? 12.766 -15.293 -41.484 1.00 92.69 179 ASP A C 1
ATOM 1423 O O . ASP A 1 179 ? 13.639 -15.678 -42.256 1.00 92.69 179 ASP A O 1
ATOM 1427 N N . ILE A 1 180 ? 11.462 -15.434 -41.741 1.00 92.38 180 ILE A N 1
ATOM 1428 C CA . ILE A 1 180 ? 10.940 -16.073 -42.953 1.00 92.38 180 ILE A CA 1
ATOM 1429 C C . ILE A 1 180 ? 11.256 -15.233 -44.197 1.00 92.38 180 ILE A C 1
ATOM 1431 O O . ILE A 1 180 ? 11.602 -15.796 -45.236 1.00 92.38 180 ILE A O 1
ATOM 1435 N N . ASP A 1 181 ? 11.125 -13.908 -44.100 1.00 93.00 181 ASP A N 1
ATOM 1436 C CA . ASP A 1 181 ? 11.214 -13.012 -45.256 1.00 93.00 181 ASP A CA 1
ATOM 1437 C C . ASP A 1 181 ? 12.660 -12.578 -45.580 1.00 93.00 181 ASP A C 1
ATOM 1439 O O . ASP A 1 181 ? 13.052 -12.546 -46.747 1.00 93.00 181 ASP A O 1
ATOM 1443 N N . GLU A 1 182 ? 13.458 -12.235 -44.564 1.00 90.06 182 GLU A N 1
ATOM 1444 C CA . GLU A 1 182 ? 14.777 -11.590 -44.712 1.00 90.06 182 GLU A CA 1
ATOM 1445 C C . GLU A 1 182 ? 15.910 -12.322 -43.965 1.00 90.06 182 GLU A C 1
ATOM 1447 O O . GLU A 1 182 ? 17.086 -12.056 -44.229 1.00 90.06 182 GLU A O 1
ATOM 1452 N N . GLY A 1 183 ? 15.571 -13.254 -43.065 1.00 87.56 183 GLY A N 1
ATOM 1453 C CA . GLY A 1 183 ? 16.496 -13.895 -42.128 1.00 87.56 183 GLY A CA 1
ATOM 1454 C C . GLY A 1 183 ? 16.830 -13.010 -40.919 1.00 87.56 183 GLY A C 1
ATOM 1455 O O . GLY A 1 183 ? 16.989 -11.792 -41.030 1.00 87.56 183 GLY A O 1
ATOM 1456 N N . LEU A 1 184 ? 16.937 -13.611 -39.731 1.00 89.12 184 LEU A N 1
ATOM 1457 C CA . LEU A 1 184 ? 17.344 -12.908 -38.509 1.00 89.12 184 LEU A CA 1
ATOM 1458 C C . LEU A 1 184 ? 18.866 -12.791 -38.385 1.00 89.12 184 LEU A C 1
ATOM 1460 O O . LEU A 1 184 ? 19.618 -13.723 -38.663 1.00 89.12 184 LEU A O 1
ATOM 1464 N N . SER A 1 185 ? 19.324 -11.652 -37.868 1.00 91.81 185 SER A N 1
ATOM 1465 C CA . SER A 1 185 ? 20.700 -11.529 -37.373 1.00 91.81 185 SER A CA 1
ATOM 1466 C C . SER A 1 185 ? 20.873 -12.243 -36.023 1.00 91.81 185 SER A C 1
ATOM 1468 O O . SER A 1 185 ? 19.921 -12.340 -35.248 1.00 91.81 185 SER A O 1
ATOM 1470 N N . ASP A 1 186 ? 22.092 -1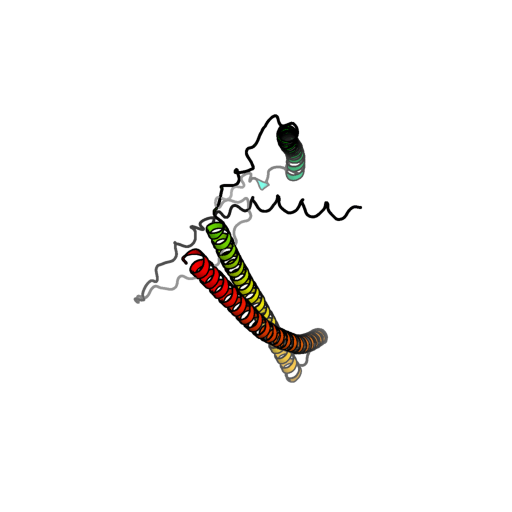2.678 -35.681 1.00 89.19 186 ASP A N 1
ATOM 1471 C CA . ASP A 1 186 ? 22.383 -13.395 -34.421 1.00 89.19 186 ASP A CA 1
ATOM 1472 C C . ASP A 1 186 ? 21.891 -12.646 -33.164 1.00 89.19 186 ASP A C 1
ATOM 1474 O O . ASP A 1 186 ? 21.427 -13.252 -32.196 1.00 89.19 186 ASP A O 1
ATOM 1478 N N . GLY A 1 187 ? 21.949 -11.309 -33.183 1.00 90.69 187 GLY A N 1
ATOM 1479 C CA . GLY A 1 187 ? 21.451 -10.467 -32.092 1.00 90.69 187 GLY A CA 1
ATOM 1480 C C . GLY A 1 187 ? 19.922 -10.420 -31.990 1.00 90.69 187 GLY A C 1
ATO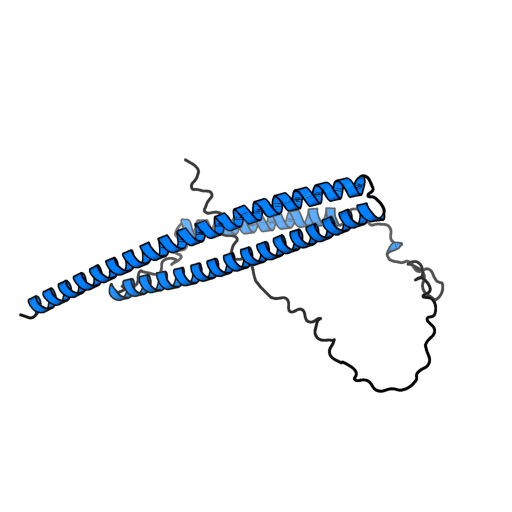M 1481 O O . GLY A 1 187 ? 19.386 -10.302 -30.890 1.00 90.69 187 GLY A O 1
ATOM 1482 N N . GLU A 1 188 ? 19.211 -10.532 -33.111 1.00 89.81 188 GLU A N 1
ATOM 1483 C CA . GLU A 1 188 ? 17.744 -10.586 -33.150 1.00 89.81 188 GLU A CA 1
ATOM 1484 C C . GLU A 1 188 ? 17.228 -11.995 -32.832 1.00 89.81 188 GLU A C 1
ATOM 1486 O O . GLU A 1 188 ? 16.197 -12.137 -32.178 1.00 89.81 188 GLU A O 1
ATOM 1491 N N . LEU A 1 189 ? 17.984 -13.036 -33.195 1.00 90.56 189 LEU A N 1
ATOM 1492 C CA . LEU A 1 189 ? 17.706 -14.418 -32.803 1.00 90.56 189 LEU A CA 1
ATOM 1493 C C . LEU A 1 189 ? 17.745 -14.588 -31.275 1.00 90.56 189 LEU A C 1
ATOM 1495 O O . LEU A 1 189 ? 16.855 -15.212 -30.697 1.00 90.56 189 LEU A O 1
ATOM 1499 N N . ALA A 1 190 ? 18.732 -13.985 -30.604 1.00 92.12 190 ALA A N 1
ATOM 1500 C CA . ALA A 1 190 ? 18.799 -13.970 -29.141 1.00 92.12 190 ALA A CA 1
ATOM 1501 C C . ALA A 1 190 ? 17.592 -13.242 -28.516 1.00 92.12 190 ALA A C 1
ATOM 1503 O O . ALA A 1 190 ? 17.013 -13.714 -27.540 1.00 92.12 190 ALA A O 1
ATOM 1504 N N . GLN A 1 191 ? 17.157 -12.125 -29.112 1.00 88.94 191 GLN A N 1
ATOM 1505 C CA . GLN A 1 191 ? 15.953 -11.414 -28.664 1.00 88.94 191 GLN A CA 1
ATOM 1506 C C . GLN A 1 191 ? 14.681 -12.243 -28.861 1.00 88.94 191 GLN A C 1
ATOM 1508 O O . GLN A 1 191 ? 13.798 -12.211 -28.005 1.00 88.94 191 GLN A O 1
ATOM 1513 N N . LEU A 1 192 ? 14.586 -13.005 -29.951 1.00 89.62 192 LEU A N 1
ATOM 1514 C CA . LEU A 1 192 ? 13.474 -13.919 -30.185 1.00 89.62 192 LEU A CA 1
ATOM 1515 C C . LEU A 1 192 ? 13.436 -15.025 -29.119 1.00 89.62 192 LEU A C 1
ATOM 1517 O O . LEU A 1 192 ? 12.378 -15.268 -28.545 1.00 89.62 192 LEU A O 1
ATOM 1521 N N . GLN A 1 193 ? 14.578 -15.639 -28.791 1.00 91.25 193 GLN A N 1
ATOM 1522 C CA . GLN A 1 193 ? 14.664 -16.644 -27.722 1.00 91.25 193 GLN A CA 1
ATOM 1523 C C . GLN A 1 193 ? 14.231 -16.079 -26.362 1.00 91.25 193 GLN A C 1
ATOM 1525 O O . GLN A 1 193 ? 13.441 -16.709 -25.658 1.00 91.25 193 GLN A O 1
ATOM 1530 N N . ASP A 1 194 ? 14.671 -14.865 -26.023 1.00 92.62 194 ASP A N 1
ATOM 1531 C CA . ASP A 1 194 ? 14.244 -14.162 -24.809 1.00 92.62 194 ASP A CA 1
ATOM 1532 C C . ASP A 1 194 ? 12.729 -13.896 -24.784 1.00 92.62 194 ASP A C 1
ATOM 1534 O O . ASP A 1 194 ? 12.098 -13.958 -23.726 1.00 92.62 194 ASP A O 1
ATOM 1538 N N . LEU A 1 195 ? 12.127 -13.546 -25.925 1.00 90.50 195 LEU A N 1
ATOM 1539 C CA . LEU A 1 195 ? 10.685 -13.301 -26.032 1.00 90.50 195 LEU A CA 1
ATOM 1540 C C . LEU A 1 195 ? 9.878 -14.596 -25.880 1.00 90.50 195 LEU A C 1
ATOM 1542 O O . LEU A 1 195 ? 8.881 -14.592 -25.156 1.00 90.50 195 LEU A O 1
ATOM 1546 N N . VAL A 1 196 ? 10.345 -15.698 -26.473 1.00 91.12 196 VAL A N 1
ATOM 1547 C CA . VAL A 1 196 ? 9.747 -17.034 -26.320 1.00 91.12 196 VAL A CA 1
ATOM 1548 C C . VAL A 1 196 ? 9.789 -17.479 -24.856 1.00 91.12 196 VAL A C 1
ATOM 1550 O O . VAL A 1 196 ? 8.768 -17.892 -24.307 1.00 91.12 196 VAL A O 1
ATOM 1553 N N . GLN A 1 197 ? 10.928 -17.316 -24.174 1.00 92.06 197 GLN A N 1
ATOM 1554 C CA . GLN A 1 197 ? 11.039 -17.625 -22.743 1.00 92.06 197 GLN A CA 1
ATOM 1555 C C . GLN A 1 197 ? 10.068 -16.784 -21.905 1.00 92.06 197 GLN A C 1
ATOM 1557 O O . GLN A 1 197 ? 9.316 -17.327 -21.095 1.00 92.06 197 GLN A O 1
ATOM 1562 N N . LYS A 1 198 ? 10.001 -15.468 -22.150 1.00 88.19 198 LYS A N 1
ATOM 1563 C CA . LYS A 1 198 ? 9.053 -14.569 -21.465 1.00 88.19 198 LYS A CA 1
ATOM 1564 C C . LYS A 1 198 ? 7.596 -14.955 -21.711 1.00 88.19 198 LYS A C 1
ATOM 1566 O O . LYS A 1 198 ? 6.762 -14.765 -20.826 1.00 88.19 198 LYS A O 1
ATOM 1571 N N . ARG A 1 199 ? 7.268 -15.479 -22.895 1.00 88.75 199 ARG A N 1
ATOM 1572 C CA . ARG A 1 199 ? 5.933 -15.993 -23.210 1.00 88.75 199 ARG A CA 1
ATOM 1573 C C . ARG A 1 199 ? 5.613 -17.235 -22.383 1.00 88.75 199 ARG A C 1
ATOM 1575 O O . ARG A 1 199 ? 4.561 -17.270 -21.751 1.00 88.75 199 ARG A O 1
ATOM 1582 N N . GLU A 1 200 ? 6.504 -18.221 -22.352 1.00 89.69 200 GLU A N 1
ATOM 1583 C CA . GLU A 1 200 ? 6.303 -19.435 -21.553 1.00 89.69 200 GLU A CA 1
ATOM 1584 C C . GLU A 1 200 ? 6.193 -19.126 -20.055 1.00 89.69 200 GLU A C 1
ATOM 1586 O O . GLU A 1 200 ? 5.358 -19.699 -19.354 1.00 89.69 200 GLU A O 1
ATOM 1591 N N . GLU A 1 201 ? 7.016 -18.205 -19.552 1.00 90.44 201 GLU A N 1
ATOM 1592 C CA . GLU A 1 201 ? 6.936 -17.710 -18.176 1.00 90.44 201 GLU A CA 1
ATOM 1593 C C . GLU A 1 201 ? 5.592 -17.036 -17.897 1.00 90.44 201 GLU A C 1
ATOM 1595 O O . GLU A 1 201 ? 4.977 -17.282 -16.858 1.00 90.44 201 GLU A O 1
ATOM 1600 N N . PHE A 1 202 ? 5.106 -16.219 -18.833 1.00 91.00 202 PHE A N 1
ATOM 1601 C CA . PHE A 1 202 ? 3.812 -15.564 -18.708 1.00 91.00 202 PHE A CA 1
ATOM 1602 C C . PHE A 1 202 ? 2.647 -16.562 -18.728 1.00 91.00 202 PHE A C 1
ATOM 1604 O O . PHE A 1 202 ? 1.740 -16.440 -17.909 1.00 91.00 202 PHE A O 1
ATOM 1611 N N . GLU A 1 203 ? 2.678 -17.572 -19.600 1.00 89.69 203 GLU A N 1
ATOM 1612 C CA . GLU A 1 203 ? 1.661 -18.631 -19.656 1.00 89.69 203 GLU A CA 1
ATOM 1613 C C . GLU A 1 203 ? 1.647 -19.474 -18.369 1.00 89.69 203 GLU A C 1
ATOM 1615 O O . GLU A 1 203 ? 0.579 -19.746 -17.813 1.00 89.69 203 GLU A O 1
ATOM 1620 N N . LYS A 1 204 ? 2.826 -19.838 -17.841 1.00 92.81 204 LYS A N 1
ATOM 1621 C CA . LYS A 1 204 ? 2.950 -20.531 -16.545 1.00 92.81 204 LYS A CA 1
ATOM 1622 C C . LYS A 1 204 ? 2.373 -19.688 -15.412 1.00 92.81 204 LYS A C 1
ATOM 1624 O O . LYS A 1 204 ? 1.617 -20.205 -14.590 1.00 92.81 204 LYS A O 1
ATOM 1629 N N . TRP A 1 205 ? 2.695 -18.398 -15.398 1.00 91.19 205 TRP A N 1
ATOM 1630 C CA . TRP A 1 205 ? 2.184 -17.467 -14.404 1.00 91.19 205 TRP A CA 1
ATOM 1631 C C . TRP A 1 205 ? 0.665 -17.272 -14.516 1.00 91.19 205 TRP A C 1
ATOM 1633 O O . TRP A 1 205 ? -0.013 -17.309 -13.496 1.00 91.19 205 TRP A O 1
ATOM 1643 N N . GLU A 1 206 ? 0.087 -17.142 -15.717 1.00 89.38 206 GLU A N 1
ATOM 1644 C CA . GLU A 1 206 ? -1.375 -17.052 -15.878 1.00 89.38 206 GLU A CA 1
ATOM 1645 C C . GLU A 1 206 ? -2.085 -18.326 -15.398 1.00 89.38 206 GLU A C 1
ATOM 1647 O O . GLU A 1 206 ? -3.128 -18.238 -14.746 1.00 89.38 206 GLU A O 1
ATOM 1652 N N . ALA A 1 207 ? -1.511 -19.504 -15.658 1.00 92.12 207 ALA A N 1
ATOM 1653 C CA . ALA A 1 207 ? -2.053 -20.771 -15.176 1.00 92.12 207 ALA A CA 1
ATOM 1654 C C . ALA A 1 207 ? -1.986 -20.897 -13.641 1.00 92.12 207 ALA A C 1
ATOM 1656 O O . ALA A 1 207 ? -2.896 -21.455 -13.022 1.00 92.12 207 ALA A O 1
ATOM 1657 N N . GLU A 1 208 ? -0.921 -20.397 -13.011 1.00 91.88 208 GLU A N 1
ATOM 1658 C CA . GLU A 1 208 ? -0.797 -20.329 -11.550 1.00 91.88 208 GLU A CA 1
ATOM 1659 C C . GLU A 1 208 ? -1.775 -19.313 -10.946 1.00 91.88 208 GLU A C 1
ATOM 1661 O O . GLU A 1 208 ? -2.471 -19.616 -9.975 1.00 91.88 208 GLU A O 1
ATOM 1666 N N . GLU A 1 209 ? -1.912 -18.145 -11.567 1.00 86.62 209 GLU A N 1
ATOM 1667 C CA . GLU A 1 209 ? -2.829 -17.093 -11.139 1.00 86.62 209 GLU A CA 1
ATOM 1668 C C . GLU A 1 209 ? -4.290 -17.557 -11.206 1.00 86.62 209 GLU A C 1
ATOM 1670 O O . GLU A 1 209 ? -5.079 -17.319 -10.288 1.00 86.62 209 GLU A O 1
ATOM 1675 N N . GLU A 1 210 ? -4.660 -18.286 -12.261 1.00 86.62 210 GLU A N 1
ATOM 1676 C CA . GLU A 1 210 ? -5.993 -18.867 -12.393 1.00 86.62 210 GLU A CA 1
ATOM 1677 C C . GLU A 1 210 ? -6.263 -19.919 -11.305 1.00 86.62 210 GLU A C 1
ATOM 1679 O O . GLU A 1 210 ? -7.369 -19.979 -10.756 1.00 86.62 210 GLU A O 1
ATOM 1684 N N . LYS A 1 211 ? -5.258 -20.728 -10.941 1.00 92.81 211 LYS A N 1
ATOM 1685 C CA . LYS A 1 211 ? -5.365 -21.666 -9.812 1.00 92.81 211 LYS A CA 1
ATOM 1686 C C . LYS A 1 211 ? -5.549 -20.917 -8.496 1.00 92.81 211 LYS A C 1
ATOM 1688 O O . LYS A 1 211 ? -6.477 -21.247 -7.757 1.00 92.81 211 LYS A O 1
ATOM 1693 N N . ARG A 1 212 ? -4.763 -19.864 -8.251 1.00 87.56 212 ARG A N 1
ATOM 1694 C CA . ARG A 1 212 ? -4.880 -19.028 -7.049 1.00 87.56 212 ARG A CA 1
ATOM 1695 C C . ARG A 1 212 ? -6.270 -18.405 -6.926 1.00 87.56 212 ARG A C 1
ATOM 1697 O O . ARG A 1 212 ? -6.875 -18.460 -5.860 1.00 87.56 212 ARG A O 1
ATOM 1704 N N . LEU A 1 213 ? -6.820 -17.865 -8.016 1.00 81.19 213 LEU A N 1
ATOM 1705 C CA . LEU A 1 213 ? -8.175 -17.300 -8.030 1.00 81.19 213 LEU A CA 1
ATOM 1706 C C . LEU A 1 213 ? -9.252 -18.363 -7.766 1.00 81.19 213 LEU A C 1
ATOM 1708 O O . LEU A 1 213 ? -10.208 -18.103 -7.033 1.00 81.19 213 LEU A O 1
ATOM 1712 N N . LYS A 1 214 ? -9.102 -19.573 -8.319 1.00 90.75 214 LYS A N 1
ATOM 1713 C CA . LYS A 1 214 ? -10.012 -20.700 -8.047 1.00 90.75 214 LYS A CA 1
ATOM 1714 C C . LYS A 1 214 ? -9.950 -21.147 -6.585 1.00 90.75 214 LYS A C 1
ATOM 1716 O O . LYS A 1 214 ? -10.987 -21.482 -6.014 1.00 90.75 214 LYS A O 1
ATOM 1721 N N . GLU A 1 215 ? -8.771 -21.157 -5.971 1.00 91.19 215 GLU A N 1
ATOM 1722 C CA . GLU A 1 215 ? -8.595 -21.474 -4.549 1.00 91.19 215 GLU A CA 1
ATOM 1723 C C . GLU A 1 215 ? -9.200 -20.393 -3.653 1.00 91.19 215 GLU A C 1
ATOM 1725 O O . GLU A 1 215 ? -10.041 -20.708 -2.812 1.00 91.19 215 GLU A O 1
ATOM 1730 N N . GLN A 1 216 ? -8.904 -19.119 -3.915 1.00 84.69 216 GLN A N 1
ATOM 1731 C CA . GLN A 1 216 ? -9.505 -17.993 -3.196 1.00 84.69 216 GLN A CA 1
ATOM 1732 C C . GLN A 1 216 ? -11.035 -17.974 -3.315 1.00 84.69 216 GLN A C 1
ATOM 1734 O O . GLN A 1 216 ? -11.731 -17.684 -2.343 1.00 84.69 216 GLN A O 1
ATOM 1739 N N . ALA A 1 217 ? -11.596 -18.315 -4.480 1.00 86.19 217 ALA A N 1
ATOM 1740 C CA . ALA A 1 217 ? -13.043 -18.431 -4.650 1.00 86.19 217 ALA A CA 1
ATOM 1741 C C . ALA A 1 217 ? -13.637 -19.547 -3.772 1.00 86.19 217 ALA A C 1
ATOM 1743 O O . ALA A 1 217 ? -14.656 -19.331 -3.113 1.00 86.19 217 ALA A O 1
ATOM 1744 N N . LYS A 1 218 ? -12.974 -20.711 -3.701 1.00 93.25 218 LYS A N 1
ATOM 1745 C CA . LYS A 1 218 ? -13.375 -21.819 -2.818 1.00 93.25 218 LYS A CA 1
ATOM 1746 C C . LYS A 1 218 ? -13.279 -21.432 -1.343 1.00 93.25 218 LYS A C 1
ATOM 1748 O O . LYS A 1 218 ? -14.164 -21.783 -0.567 1.00 93.25 218 LYS A O 1
ATOM 1753 N N . GLU A 1 219 ? -12.237 -20.707 -0.944 1.00 88.19 219 GLU A N 1
ATOM 1754 C CA . GLU A 1 219 ? -12.083 -20.205 0.426 1.00 88.19 219 GLU A CA 1
ATOM 1755 C C . GLU A 1 219 ? -13.163 -19.185 0.783 1.00 88.19 219 GLU A C 1
ATOM 1757 O O . GLU A 1 219 ? -13.811 -19.316 1.820 1.00 88.19 219 GLU A O 1
ATOM 1762 N N . ARG A 1 220 ? -13.449 -18.229 -0.108 1.00 81.88 220 ARG A N 1
ATOM 1763 C CA . ARG A 1 220 ? -14.549 -17.268 0.065 1.00 81.88 220 ARG A CA 1
ATOM 1764 C C . ARG A 1 220 ? -15.901 -17.972 0.191 1.00 81.88 220 ARG A C 1
ATOM 1766 O O . ARG A 1 220 ? -16.736 -17.550 0.986 1.00 81.88 220 ARG A O 1
ATOM 1773 N N . GLU A 1 221 ? -16.134 -19.047 -0.557 1.00 89.44 221 GLU A N 1
ATOM 1774 C CA . GLU A 1 221 ? -17.368 -19.832 -0.453 1.00 89.44 221 GLU A CA 1
ATOM 1775 C C . GLU A 1 221 ? -17.470 -20.593 0.881 1.00 89.44 221 GLU A C 1
ATOM 1777 O O . GLU A 1 221 ? -18.535 -20.601 1.504 1.00 89.44 221 GLU A O 1
ATOM 1782 N N . LYS A 1 222 ? -16.366 -21.182 1.363 1.00 92.88 222 LYS A N 1
ATOM 1783 C CA . LYS A 1 222 ? -16.301 -21.810 2.695 1.00 92.88 222 LYS A CA 1
ATOM 1784 C C . LYS A 1 222 ? -16.557 -20.791 3.804 1.00 92.88 222 LYS A C 1
ATOM 1786 O O . LYS A 1 222 ? -17.415 -21.030 4.648 1.00 92.88 222 LYS A O 1
ATOM 1791 N N . LEU A 1 223 ? -15.906 -19.630 3.739 1.00 84.19 223 LEU A N 1
ATOM 1792 C CA . LEU A 1 223 ? -16.098 -18.541 4.697 1.00 84.19 223 LEU A CA 1
ATOM 1793 C C . LEU A 1 223 ? -17.541 -18.033 4.707 1.00 84.19 223 LEU A C 1
ATOM 1795 O O . LEU A 1 223 ? -18.095 -17.805 5.776 1.00 84.19 223 LEU A O 1
ATOM 1799 N N . LYS A 1 224 ? -18.194 -17.897 3.545 1.00 87.19 224 LYS A N 1
ATOM 1800 C CA . LYS A 1 224 ? -19.622 -17.537 3.485 1.00 87.19 224 LYS A CA 1
ATOM 1801 C C . LYS A 1 224 ? -20.499 -18.575 4.185 1.00 87.19 224 LYS A C 1
ATOM 1803 O O . LYS A 1 224 ? -21.366 -18.202 4.969 1.00 87.19 224 LYS A O 1
ATOM 1808 N N . LYS A 1 225 ? -20.244 -19.866 3.952 1.00 93.38 225 LYS A N 1
ATOM 1809 C CA . LYS A 1 225 ? -20.973 -20.968 4.602 1.00 93.38 225 LYS A CA 1
ATOM 1810 C C . LYS A 1 225 ? -20.753 -20.995 6.117 1.00 93.38 225 LYS A C 1
ATOM 1812 O O . LYS A 1 225 ? -21.687 -21.293 6.857 1.00 93.38 225 LYS A O 1
ATOM 1817 N N . GLU A 1 226 ? -19.546 -20.699 6.590 1.00 89.31 226 GLU A N 1
ATOM 1818 C CA . GLU A 1 226 ? -19.237 -20.606 8.022 1.00 89.31 226 GLU A CA 1
ATOM 1819 C C . GLU A 1 226 ? -19.870 -19.374 8.671 1.00 89.31 226 GLU A C 1
ATOM 1821 O O . GLU A 1 226 ? -20.507 -19.507 9.715 1.00 89.31 226 GLU A O 1
ATOM 1826 N N . LYS A 1 227 ? -19.790 -18.203 8.025 1.00 86.00 227 LYS A N 1
ATOM 1827 C CA . LYS A 1 227 ? -20.451 -16.976 8.492 1.00 86.00 227 LYS A CA 1
ATOM 1828 C C . LYS A 1 227 ? -21.963 -17.157 8.601 1.00 86.00 227 LYS A C 1
ATOM 1830 O O . LYS A 1 227 ? -22.533 -16.848 9.639 1.00 86.00 227 LYS A O 1
ATOM 1835 N N . GLU A 1 228 ? -22.605 -17.746 7.593 1.00 90.00 228 GLU A N 1
ATOM 1836 C CA . GLU A 1 228 ? -24.050 -17.997 7.619 1.00 90.00 228 GLU A CA 1
ATOM 1837 C C . GLU A 1 228 ? -24.451 -18.975 8.742 1.00 90.00 228 GLU A C 1
ATOM 1839 O O . GLU A 1 228 ? -25.488 -18.809 9.388 1.00 90.00 228 GLU A O 1
ATOM 1844 N N . LYS A 1 229 ? -23.625 -19.995 9.021 1.00 92.88 229 LYS A N 1
ATOM 1845 C CA . LYS A 1 229 ? -23.842 -20.897 10.164 1.00 92.88 229 LYS A CA 1
ATOM 1846 C C . LYS A 1 229 ? -23.697 -20.161 11.498 1.00 92.88 229 LYS A C 1
ATOM 1848 O O . LYS A 1 229 ? -24.567 -20.314 12.353 1.00 92.88 229 LYS A O 1
ATOM 1853 N N . ALA A 1 230 ? -22.657 -19.343 11.647 1.00 87.44 230 ALA A N 1
ATOM 1854 C CA . ALA A 1 230 ? -22.411 -18.558 12.854 1.00 87.44 230 ALA A CA 1
ATOM 1855 C C . ALA A 1 230 ? -23.523 -17.525 13.109 1.00 87.44 230 ALA A C 1
ATOM 1857 O O . ALA A 1 230 ? -23.960 -17.346 14.243 1.00 87.44 230 ALA A O 1
ATOM 1858 N N . GLU A 1 231 ? -24.041 -16.874 12.065 1.00 83.69 231 GLU A N 1
ATOM 1859 C CA . GLU A 1 231 ? -25.177 -15.953 12.177 1.00 83.69 231 GLU A CA 1
ATOM 1860 C C . GLU A 1 231 ? -26.456 -16.668 12.618 1.00 83.69 231 GLU A C 1
ATOM 1862 O O . GLU A 1 231 ? -27.156 -16.183 13.509 1.00 83.69 231 GLU A O 1
ATOM 1867 N N . LYS A 1 232 ? -26.741 -17.850 12.056 1.00 91.19 232 LYS A N 1
ATOM 1868 C CA . LYS A 1 232 ? -27.886 -18.676 12.472 1.00 91.19 232 LYS A CA 1
ATOM 1869 C C . LYS A 1 232 ? -27.772 -19.131 13.926 1.00 91.19 232 LYS A C 1
ATOM 1871 O O . LYS A 1 232 ? -28.786 -19.208 14.617 1.00 91.19 232 LYS A O 1
ATOM 1876 N N . GLU A 1 233 ? -26.571 -19.444 14.401 1.00 89.50 233 GLU A N 1
ATOM 1877 C CA . GLU A 1 233 ? -26.328 -19.800 15.803 1.00 89.50 233 GLU A CA 1
ATOM 1878 C C . GLU A 1 233 ? -26.542 -18.598 16.732 1.00 89.50 233 GLU A C 1
ATOM 1880 O O . GLU A 1 233 ? -27.355 -18.681 17.654 1.00 89.50 233 GLU A O 1
ATOM 1885 N N . LYS A 1 234 ? -25.953 -17.440 16.405 1.00 83.44 234 LYS A N 1
ATOM 1886 C CA . LYS A 1 234 ? -26.155 -16.187 17.151 1.00 83.44 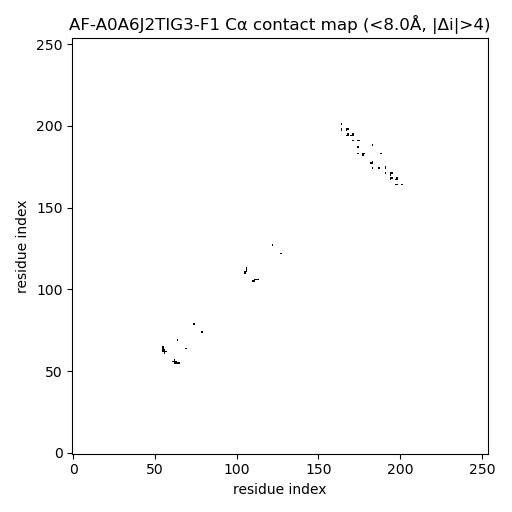234 LYS A CA 1
ATOM 1887 C C . LYS A 1 234 ? -27.622 -15.755 17.197 1.00 83.44 234 LYS A C 1
ATOM 1889 O O . LYS A 1 234 ? -28.089 -15.256 18.218 1.00 83.44 234 LYS A O 1
ATOM 1894 N N . GLN A 1 235 ? -28.376 -15.925 16.109 1.00 83.94 235 GLN A N 1
ATOM 1895 C CA . GLN A 1 235 ? -29.812 -15.626 16.093 1.00 83.94 235 GLN A CA 1
ATOM 1896 C C . GLN A 1 235 ? -30.595 -16.556 17.028 1.00 83.94 235 GLN A C 1
ATOM 1898 O O . GLN A 1 235 ? -31.442 -16.083 17.786 1.00 83.94 235 GLN A O 1
ATOM 1903 N N . LYS A 1 236 ? -30.272 -17.856 17.044 1.00 92.44 236 LYS A N 1
ATOM 1904 C CA . LYS A 1 236 ? -30.887 -18.819 17.971 1.00 92.44 236 LYS A CA 1
ATOM 1905 C C . LYS A 1 236 ? -30.572 -18.501 19.431 1.00 92.44 236 LYS A C 1
ATOM 1907 O O . LYS A 1 236 ? -31.457 -18.644 20.272 1.00 92.44 236 LYS A O 1
ATOM 1912 N N . GLU A 1 237 ? -29.350 -18.078 19.746 1.00 87.56 237 GLU A N 1
ATOM 1913 C CA . GLU A 1 237 ? -28.980 -17.649 21.102 1.00 87.56 237 GLU A CA 1
ATOM 1914 C C . GLU A 1 237 ? -29.762 -16.409 21.534 1.00 87.56 237 GLU A C 1
ATOM 1916 O O . GLU A 1 237 ? -30.407 -16.432 22.581 1.00 87.56 237 GLU A O 1
ATOM 1921 N N . LYS A 1 238 ? -29.826 -15.379 20.681 1.00 84.25 238 LYS A N 1
ATOM 1922 C CA . LYS A 1 238 ? -30.612 -14.164 20.952 1.00 84.25 238 LYS A CA 1
ATOM 1923 C C . LYS A 1 238 ? -32.097 -14.461 21.156 1.00 84.25 238 LYS A C 1
ATOM 1925 O O . LYS A 1 238 ? -32.742 -13.843 21.998 1.00 84.25 238 LYS A O 1
ATOM 1930 N N . GLU A 1 239 ? -32.671 -15.395 20.399 1.00 89.31 239 GLU A N 1
ATOM 1931 C CA . GLU A 1 239 ? -34.062 -15.813 20.601 1.00 89.31 239 GLU A CA 1
ATOM 1932 C C . GLU A 1 239 ? -34.276 -16.566 21.918 1.00 89.31 239 GLU A C 1
ATOM 1934 O O . GLU A 1 239 ? -35.308 -16.371 22.564 1.00 89.31 239 GLU A O 1
ATOM 1939 N N . LYS A 1 240 ? -33.333 -17.425 22.326 1.00 91.31 240 LYS A N 1
ATOM 1940 C CA . LYS A 1 240 ? -33.388 -18.107 23.628 1.00 91.31 240 LYS A CA 1
ATOM 1941 C C . LYS A 1 240 ? -33.301 -17.101 24.771 1.00 91.31 240 LYS A C 1
ATOM 1943 O O . LYS A 1 240 ? -34.153 -17.131 25.653 1.00 91.31 240 LYS A O 1
ATOM 1948 N N . GLU A 1 241 ? -32.359 -16.168 24.696 1.00 88.50 241 GLU A N 1
ATOM 1949 C CA . GLU A 1 241 ? -32.165 -15.119 25.697 1.00 88.50 241 GLU A CA 1
ATOM 1950 C C . GLU A 1 241 ? -33.403 -14.217 25.822 1.00 88.50 241 GLU A C 1
ATOM 1952 O O . GLU A 1 241 ? -33.876 -13.946 26.925 1.00 88.50 241 GLU A O 1
ATOM 1957 N N . LYS A 1 242 ? -34.009 -13.812 24.695 1.00 86.56 242 LYS A N 1
ATOM 1958 C CA . LYS A 1 242 ? -35.277 -13.062 24.698 1.00 86.56 242 LYS A CA 1
ATOM 1959 C C . LYS A 1 242 ? -36.409 -13.846 25.361 1.00 86.56 242 LYS A C 1
ATOM 1961 O O . LYS A 1 242 ? -37.149 -13.281 26.162 1.00 86.56 242 LYS A O 1
ATOM 1966 N N . LYS A 1 243 ? -36.533 -15.145 25.067 1.00 89.06 243 LYS A N 1
ATOM 1967 C CA . LYS A 1 243 ? -37.552 -16.018 25.677 1.00 89.06 243 LYS A CA 1
ATOM 1968 C C . LYS A 1 243 ? -37.327 -16.214 27.178 1.00 89.06 243 LYS A C 1
ATOM 1970 O O . LYS A 1 243 ? -38.303 -16.331 27.915 1.00 89.06 243 LYS A O 1
ATOM 1975 N N . GLU A 1 244 ? -36.083 -16.269 27.643 1.00 87.50 244 GLU A N 1
ATOM 1976 C CA . GLU A 1 244 ? -35.757 -16.345 29.074 1.00 87.50 244 GLU A CA 1
ATOM 1977 C C . GLU A 1 244 ? -36.075 -15.032 29.792 1.00 87.50 244 GLU A C 1
ATOM 1979 O O . GLU A 1 244 ? -36.811 -15.055 30.780 1.00 87.50 244 GLU A O 1
ATOM 1984 N N . LYS A 1 245 ? -35.653 -13.891 29.233 1.00 86.75 245 LYS A N 1
ATOM 1985 C CA . LYS A 1 245 ? -35.987 -12.554 29.750 1.00 86.75 245 LYS A CA 1
ATOM 1986 C C . LYS A 1 245 ? -37.501 -12.327 29.829 1.00 86.75 245 LYS A C 1
ATOM 1988 O O . LYS A 1 245 ? -38.000 -11.821 30.832 1.00 86.75 245 LYS A O 1
ATOM 1993 N N . GLU A 1 246 ? -38.258 -12.757 28.818 1.00 85.75 246 GLU A N 1
ATOM 1994 C CA . GLU A 1 246 ? -39.725 -12.655 28.814 1.00 85.75 246 GLU A CA 1
ATOM 1995 C C . GLU A 1 246 ? -40.375 -13.553 29.884 1.00 85.75 246 GLU A C 1
ATOM 1997 O O . GLU A 1 246 ? -41.332 -13.149 30.547 1.00 85.75 246 GLU A O 1
ATOM 2002 N N . LYS A 1 247 ? -39.849 -14.768 30.097 1.00 89.44 247 LYS A N 1
ATOM 2003 C CA . LYS A 1 247 ? -40.321 -15.667 31.163 1.00 89.44 247 LYS A CA 1
ATOM 2004 C C . LYS A 1 247 ? -40.023 -15.111 32.554 1.00 89.44 247 LYS A C 1
ATOM 2006 O O . LYS A 1 247 ? -40.878 -15.214 33.430 1.00 89.44 247 LYS A O 1
ATOM 2011 N N . GLU A 1 248 ? -38.846 -14.531 32.770 1.00 84.25 248 GLU A N 1
ATOM 2012 C CA . GLU A 1 248 ? -38.502 -13.885 34.041 1.00 84.25 248 GLU A CA 1
ATOM 2013 C C . GLU A 1 248 ? -39.363 -12.652 34.313 1.00 84.25 248 GLU A C 1
ATOM 2015 O O . GLU A 1 248 ? -39.843 -12.484 35.433 1.00 84.25 248 GLU A O 1
ATOM 2020 N N . ALA A 1 249 ? -39.629 -11.831 33.294 1.00 82.19 249 ALA A N 1
ATOM 2021 C CA . ALA A 1 249 ? -40.533 -10.692 33.415 1.00 82.19 249 ALA A CA 1
ATOM 2022 C C . ALA A 1 249 ? -41.960 -11.133 33.790 1.00 82.19 249 ALA A C 1
ATOM 2024 O O . ALA A 1 249 ? -42.552 -10.573 34.709 1.00 82.19 249 ALA A O 1
ATOM 2025 N N . LYS A 1 250 ? -42.485 -12.194 33.156 1.00 80.81 250 LYS A N 1
ATOM 2026 C CA . LYS A 1 250 ? -43.800 -12.773 33.497 1.00 80.81 250 LYS A CA 1
ATOM 2027 C C . LYS A 1 250 ? -43.853 -13.357 34.911 1.00 80.81 250 LYS A C 1
ATOM 2029 O O . LYS A 1 250 ? -44.895 -13.277 35.547 1.00 80.81 250 LYS A O 1
ATOM 2034 N N . LYS A 1 251 ? -42.751 -13.926 35.415 1.00 82.31 251 LYS A N 1
ATOM 2035 C CA . LYS A 1 251 ? -42.662 -14.425 36.800 1.00 82.31 251 LYS A CA 1
ATOM 2036 C C . LYS A 1 251 ? -42.568 -13.315 37.845 1.00 82.31 251 LYS A C 1
ATOM 2038 O O . LYS A 1 251 ? -42.991 -13.545 38.963 1.00 82.31 251 LYS A O 1
ATOM 2043 N N . LYS A 1 252 ? -41.990 -12.158 37.510 1.00 77.19 252 LYS A N 1
ATOM 2044 C CA . LYS A 1 252 ? -41.895 -11.000 38.420 1.00 77.19 252 LYS A CA 1
ATOM 2045 C C . LYS A 1 252 ? -43.175 -10.159 38.473 1.00 77.19 252 LYS A C 1
ATOM 2047 O O . LYS A 1 252 ? -43.315 -9.346 39.377 1.00 77.19 252 LYS A O 1
ATOM 2052 N N . ALA A 1 253 ? -44.060 -10.311 37.488 1.00 72.25 253 ALA A N 1
ATOM 2053 C CA . ALA A 1 253 ? -45.325 -9.584 37.395 1.00 72.25 253 ALA A CA 1
ATOM 2054 C C . ALA A 1 253 ? -46.520 -10.309 38.054 1.00 72.25 253 ALA A C 1
ATOM 2056 O O . ALA A 1 253 ? -47.577 -9.699 38.189 1.00 72.25 253 ALA A O 1
ATOM 2057 N N . ASN A 1 254 ? -46.352 -11.581 38.434 1.00 60.38 254 ASN A N 1
ATOM 2058 C CA . ASN A 1 254 ? -47.303 -12.396 39.208 1.00 60.38 254 ASN A CA 1
ATOM 2059 C C . ASN A 1 254 ? -46.813 -12.532 40.649 1.00 60.38 254 ASN A C 1
ATOM 2061 O O . ASN A 1 254 ? -47.677 -12.620 41.546 1.00 60.38 254 ASN A O 1
#

Radius of gyration: 36.77 Å; Cα contacts (8 Å, |Δi|>4): 37; chains: 1; bounding box: 84×67×90 Å

Secondary structure (DSSP, 8-state):
--SSSSSSGGGTTTT---------GGGSS---PPPP-------------PPPPPTTB-TTS-B---TTSSPPPSS-HHHHHHHHHHHHHHHHHHHHHHHHHHHHHHHHTTSS----S-------HHHHHHHHHHHHHHHHHHHHHHHHHHHHHHHHHHHHHHHHHHHHHHHHHHHHHHHHHT---HHHHHHHHHHHHHHHHHHHHHHHHHHHHHHHHHHHHHHHHHHHHHHHHHHHHHHHHHHHHHHHHHHH--

Mean predicted aligned error: 19.25 Å

Solvent-accessible surface area (backbone atoms only — not comparable to full-atom values): 15658 Å² total; per-residue (Å²): 141,89,82,80,76,75,76,69,72,75,68,78,74,76,80,77,80,80,84,71,81,80,79,76,78,82,76,79,85,81,85,77,86,81,77,91,78,91,76,96,73,82,83,79,76,83,74,79,82,74,75,81,70,66,92,56,58,51,100,86,76,53,78,58,91,43,90,82,71,50,78,78,70,90,70,59,65,67,58,56,50,50,58,53,48,50,56,54,50,53,54,50,51,52,51,52,52,52,51,52,48,51,52,52,48,36,48,75,70,58,79,46,78,70,81,79,68,76,77,84,72,90,68,52,76,68,56,53,56,50,50,53,54,50,51,51,52,50,49,53,52,51,51,52,50,50,50,53,49,49,54,52,49,52,52,49,51,51,52,52,50,52,48,53,52,52,54,42,53,52,49,37,52,50,52,54,52,42,35,75,76,74,53,65,52,78,74,53,49,52,52,41,53,54,38,53,51,52,47,55,52,48,53,54,47,52,57,50,50,53,49,52,52,54,49,50,52,53,50,52,52,50,50,50,55,50,49,54,50,51,51,53,50,54,51,52,51,52,53,51,52,52,53,50,53,51,49,52,52,57,62,74,76,106

Sequence (254 aa):
MSRMLTAASMRLFRGLSSKQPFLNTSRYLTTKKPTAKSTTAPKCQKDEKEKPPPPGTFPSGGTHAVFSDLPKPEGDFMKEWSAKNSKYNMILISGIVALVGSIALGISSGVMELYCFVPEYPYTKEELEEFEKEEVRKQEEIDAREERHKDLVEAKELTIRRRKARDAMKQEVAFMQKDIDEGLSDGELAQLQDLVQKREEFEKWEAEEEKRLKEQAKEREKLKKEKEKAEKEKQKEKEKEKKEKEKEAKKKAN